Protein AF-A0A925XP08-F1 (afdb_monomer)

Radius of gyration: 31.63 Å; Cα contacts (8 Å, |Δi|>4): 299; chains: 1; bounding box: 86×65×104 Å

Solvent-accessible surface area (backbone atoms only — not comparable to full-atom values): 11399 Å² total; per-residue (Å²): 135,88,80,82,89,84,90,84,89,87,86,87,88,83,89,83,86,82,89,84,83,83,87,77,84,73,78,82,79,67,87,69,75,65,75,70,74,84,51,43,69,44,79,81,38,69,58,48,39,63,50,92,97,52,66,40,50,59,69,57,50,52,53,51,26,66,76,68,56,36,50,32,35,27,27,33,19,25,72,33,81,75,49,31,88,36,73,22,51,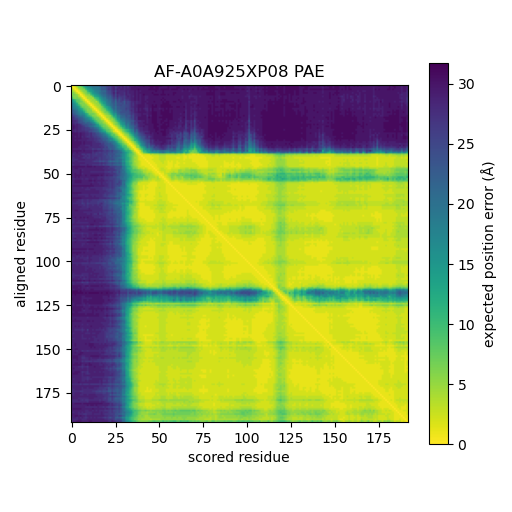42,66,56,27,41,50,38,18,72,75,36,60,89,36,36,42,17,18,28,62,79,58,50,80,63,49,50,84,80,72,86,52,89,94,58,25,58,51,44,64,34,48,33,57,52,52,47,54,38,40,75,67,59,29,69,28,34,12,52,44,34,38,72,47,48,52,62,34,73,47,43,48,40,45,50,52,22,29,59,77,71,69,39,54,75,43,78,45,73,45,96,62,20,26,26,73,54,96,86,50,87,60,115

Structure (mmCIF, N/CA/C/O backbone):
data_AF-A0A925XP08-F1
#
_entry.id   AF-A0A925XP08-F1
#
loop_
_atom_site.group_PDB
_atom_site.id
_atom_site.type_symbol
_atom_site.label_atom_id
_atom_site.label_alt_id
_atom_site.label_comp_id
_atom_site.label_asym_id
_atom_site.label_entity_id
_atom_site.label_seq_id
_atom_site.pdbx_PDB_ins_code
_atom_site.Cartn_x
_atom_site.Cartn_y
_atom_site.Cartn_z
_atom_site.occupancy
_atom_site.B_iso_or_equiv
_atom_site.auth_seq_id
_atom_site.auth_comp_id
_atom_site.auth_asym_id
_atom_site.auth_atom_id
_atom_site.pdbx_PDB_model_num
ATOM 1 N N . MET A 1 1 ? -58.224 -36.830 80.970 1.00 39.28 1 MET A N 1
ATOM 2 C CA . MET A 1 1 ? -57.008 -37.618 81.280 1.00 39.28 1 MET A CA 1
ATOM 3 C C . MET A 1 1 ? -56.138 -37.589 80.022 1.00 39.28 1 MET A C 1
ATOM 5 O O . MET A 1 1 ? -56.607 -38.066 79.006 1.00 39.28 1 MET A O 1
ATOM 9 N N . SER A 1 2 ? -55.127 -36.710 79.922 1.00 36.16 2 SER A N 1
ATOM 10 C CA . SER A 1 2 ? -53.733 -36.881 80.413 1.00 36.16 2 SER A CA 1
ATOM 11 C C . SER A 1 2 ? -53.027 -38.030 79.669 1.00 36.16 2 SER A C 1
ATOM 13 O O . SER A 1 2 ? -53.606 -39.101 79.616 1.00 36.16 2 SER A O 1
ATOM 15 N N . ALA A 1 3 ? -51.833 -37.965 79.074 1.00 37.66 3 ALA A N 1
ATOM 16 C CA . ALA A 1 3 ? -50.731 -37.001 78.967 1.00 37.66 3 ALA A CA 1
ATOM 17 C C . ALA A 1 3 ? -49.849 -37.466 77.772 1.00 37.66 3 ALA A C 1
ATOM 19 O O . ALA A 1 3 ? -49.764 -38.656 77.498 1.00 37.66 3 ALA A O 1
ATOM 20 N N . ARG A 1 4 ? -49.343 -36.571 76.913 1.00 37.50 4 ARG A N 1
ATOM 21 C CA . ARG A 1 4 ? -47.932 -36.117 76.834 1.00 37.50 4 ARG A CA 1
ATOM 22 C C . ARG A 1 4 ? -46.826 -37.193 76.944 1.00 37.50 4 ARG A C 1
ATOM 24 O O . ARG A 1 4 ? -46.524 -37.622 78.047 1.00 37.50 4 ARG A O 1
ATOM 31 N N . SER A 1 5 ? -46.036 -37.284 75.857 1.00 40.50 5 SER A N 1
ATOM 32 C CA . SER A 1 5 ? -44.549 -37.222 75.845 1.00 40.50 5 SER A CA 1
ATOM 33 C C . SER A 1 5 ? -43.783 -38.446 76.414 1.00 40.50 5 SER A C 1
ATOM 35 O O . SER A 1 5 ? -44.334 -39.172 77.216 1.00 40.50 5 SER A O 1
ATOM 37 N N . HIS A 1 6 ? -42.522 -38.795 76.125 1.00 45.41 6 HIS A N 1
ATOM 38 C CA . HIS A 1 6 ? -41.322 -38.092 75.664 1.00 45.41 6 HIS A CA 1
ATOM 39 C C . HIS A 1 6 ? -40.178 -39.143 75.492 1.00 45.41 6 HIS A C 1
ATOM 41 O O . HIS A 1 6 ? -40.082 -40.052 76.305 1.00 45.41 6 HIS A O 1
ATOM 47 N N . ARG A 1 7 ? -39.222 -38.864 74.584 1.00 40.50 7 ARG A N 1
ATOM 48 C CA . ARG A 1 7 ? -37.739 -38.908 74.768 1.00 40.50 7 ARG A CA 1
ATOM 49 C C . ARG A 1 7 ? -36.905 -40.220 74.779 1.00 40.50 7 ARG A C 1
ATOM 51 O O . ARG A 1 7 ? -37.200 -41.165 75.492 1.00 40.50 7 ARG A O 1
ATOM 58 N N . ARG A 1 8 ? -35.699 -40.021 74.191 1.00 44.97 8 ARG A N 1
ATOM 59 C CA . ARG A 1 8 ? -34.336 -40.598 74.406 1.00 44.97 8 ARG A CA 1
ATOM 60 C C . ARG A 1 8 ? -33.929 -41.764 73.486 1.00 44.97 8 ARG A C 1
ATOM 62 O O . ARG A 1 8 ? -34.506 -42.831 73.560 1.00 44.97 8 ARG A O 1
ATOM 69 N N . GLN A 1 9 ? -33.097 -41.518 72.462 1.00 41.97 9 GLN A N 1
ATOM 70 C CA . GLN A 1 9 ? -31.625 -41.291 72.437 1.00 41.97 9 GLN A CA 1
ATOM 71 C C . GLN A 1 9 ? -30.824 -42.599 72.502 1.00 41.97 9 GLN A C 1
ATOM 73 O O . GLN A 1 9 ? -30.869 -43.250 73.532 1.00 41.97 9 GLN A O 1
ATOM 78 N N . PHE A 1 10 ? -30.003 -42.880 71.480 1.00 35.25 10 PHE A N 1
ATOM 79 C CA . PHE A 1 10 ? -28.599 -43.272 71.673 1.00 35.25 10 PHE A CA 1
ATOM 80 C C . PHE A 1 10 ? -27.762 -42.992 70.409 1.00 35.25 10 PHE A C 1
ATOM 82 O O . PHE A 1 10 ? -28.156 -43.315 69.293 1.00 35.25 10 PHE A O 1
ATOM 89 N N . LEU A 1 11 ? -26.636 -42.313 70.631 1.00 37.53 11 LEU A N 1
ATOM 90 C CA . LEU A 1 11 ? -25.590 -41.910 69.688 1.00 37.53 11 LEU A CA 1
ATOM 91 C C . LEU A 1 11 ? -24.587 -43.053 69.485 1.00 37.53 11 LEU A C 1
ATOM 93 O O . LEU A 1 11 ? -24.302 -43.744 70.455 1.00 37.53 11 LEU A O 1
ATOM 97 N N . PHE A 1 12 ? -23.935 -43.124 68.320 1.00 38.31 12 PHE A N 1
ATOM 98 C CA . PHE A 1 12 ? -22.484 -43.349 68.260 1.00 38.31 12 PHE A CA 1
ATOM 99 C C . PHE A 1 12 ? -21.875 -42.636 67.050 1.00 38.31 12 PHE A C 1
ATOM 101 O O . PHE A 1 12 ? -22.329 -42.775 65.917 1.00 38.31 12 PHE A O 1
ATOM 108 N N . ALA A 1 13 ? -20.855 -41.835 67.342 1.00 37.81 13 ALA A N 1
ATOM 109 C CA . ALA A 1 13 ? -20.015 -41.121 66.400 1.00 37.81 13 ALA A CA 1
ATOM 110 C C . ALA A 1 13 ? -18.759 -41.945 66.083 1.00 37.81 13 ALA A C 1
ATOM 112 O O . ALA A 1 13 ? -18.194 -42.589 66.966 1.00 37.81 13 ALA A O 1
ATOM 113 N N . SER A 1 14 ? -18.257 -41.843 64.855 1.00 38.97 14 SER A N 1
ATOM 114 C CA . SER A 1 14 ? -16.827 -41.991 64.563 1.00 38.97 14 SER A CA 1
ATOM 115 C C . SER A 1 14 ? -16.483 -41.073 63.397 1.00 38.97 14 SER A C 1
ATOM 117 O O . SER A 1 14 ? -16.879 -41.313 62.260 1.00 38.97 14 SER A O 1
ATOM 119 N N . ALA A 1 15 ? -15.792 -39.982 63.711 1.00 37.97 15 ALA A N 1
ATOM 120 C CA . ALA A 1 15 ? -15.162 -39.108 62.741 1.00 37.97 15 ALA A CA 1
ATOM 121 C C . ALA A 1 15 ? -13.842 -39.738 62.273 1.00 37.97 15 ALA A C 1
ATOM 123 O O . ALA A 1 15 ? -13.051 -40.189 63.099 1.00 37.97 15 ALA A O 1
ATOM 124 N N . ALA A 1 16 ? -13.584 -39.700 60.967 1.00 43.41 16 ALA A N 1
ATOM 125 C CA . ALA A 1 16 ? -12.234 -39.715 60.423 1.00 43.41 16 ALA A CA 1
ATOM 126 C C . ALA A 1 16 ? -12.095 -38.504 59.495 1.00 43.41 16 ALA A C 1
ATOM 128 O O . ALA A 1 16 ? -12.759 -38.384 58.467 1.00 43.41 16 ALA A O 1
ATOM 129 N N . SER A 1 17 ? -11.276 -37.570 59.955 1.00 39.03 17 SER A N 1
ATOM 130 C CA . SER A 1 17 ? -10.894 -36.307 59.338 1.00 39.03 17 SER A CA 1
ATOM 131 C C . SER A 1 17 ? -9.856 -36.546 58.235 1.00 39.03 17 SER A C 1
ATOM 133 O O . SER A 1 17 ? -8.944 -37.344 58.437 1.00 39.03 17 SER A O 1
ATOM 135 N N . GLY A 1 18 ? -9.933 -35.823 57.110 1.00 38.84 18 GLY A N 1
ATOM 136 C CA . GLY A 1 18 ? -8.908 -35.911 56.057 1.00 38.84 18 GLY A CA 1
ATOM 137 C C . GLY A 1 18 ? -9.172 -35.092 54.787 1.00 38.84 18 GLY A C 1
ATOM 138 O O . GLY A 1 18 ? -9.379 -35.660 53.728 1.00 38.84 18 GLY A O 1
ATOM 139 N N . VAL A 1 19 ? -9.221 -33.765 54.944 1.00 41.72 19 VAL A N 1
ATOM 140 C CA . VAL A 1 19 ? -8.939 -32.645 54.009 1.00 41.72 19 VAL A CA 1
ATOM 141 C C . VAL A 1 19 ? -8.627 -32.949 52.524 1.00 41.72 19 VAL A C 1
ATOM 143 O O . VAL A 1 19 ? -7.627 -33.592 52.232 1.00 41.72 19 VAL A O 1
ATOM 146 N N . ALA A 1 20 ? -9.378 -32.321 51.601 1.00 40.88 20 ALA A N 1
ATOM 147 C CA . ALA A 1 20 ? -8.902 -31.303 50.627 1.00 40.88 20 ALA A CA 1
ATOM 148 C C . ALA A 1 20 ? -9.950 -31.119 49.501 1.00 40.88 20 ALA A C 1
ATOM 150 O O . ALA A 1 20 ? -10.189 -32.019 48.709 1.00 40.88 20 ALA A O 1
ATOM 151 N N . TRP A 1 21 ? -10.785 -30.082 49.551 1.00 39.81 21 TRP A N 1
ATOM 152 C CA . TRP A 1 21 ? -10.577 -28.742 48.973 1.00 39.81 21 TRP A CA 1
ATOM 153 C C . TRP A 1 21 ? -11.146 -28.606 47.545 1.00 39.81 21 TRP A C 1
ATOM 155 O O . TRP A 1 21 ? -10.644 -29.178 46.589 1.00 39.81 21 TRP A O 1
ATOM 165 N N . ALA A 1 22 ? -12.238 -27.839 47.476 1.00 46.84 22 ALA A N 1
ATOM 166 C CA . ALA A 1 22 ? -12.745 -27.039 46.361 1.00 46.84 22 ALA A CA 1
ATOM 167 C C . ALA A 1 22 ? -12.611 -27.573 44.918 1.00 46.84 22 ALA A C 1
ATOM 169 O O . ALA A 1 22 ? -11.623 -27.344 44.235 1.00 46.84 22 ALA A O 1
ATOM 170 N N . MET A 1 23 ? -13.723 -28.101 44.403 1.00 45.94 23 MET A N 1
ATOM 171 C CA . MET A 1 23 ? -14.136 -27.921 43.003 1.00 45.94 23 MET A CA 1
ATOM 172 C C . MET A 1 23 ? -15.603 -27.451 43.001 1.00 45.94 23 MET A C 1
ATOM 174 O O . MET A 1 23 ? -16.497 -28.088 42.452 1.00 45.94 23 MET A O 1
ATOM 178 N N . ARG A 1 24 ? -15.879 -26.363 43.728 1.00 51.81 24 ARG A N 1
ATOM 179 C CA . ARG A 1 24 ? -17.007 -25.469 43.437 1.00 51.81 24 ARG A CA 1
ATOM 180 C C . ARG A 1 24 ? -16.375 -24.266 42.746 1.00 51.81 24 ARG A C 1
ATOM 182 O O . ARG A 1 24 ? -15.358 -23.790 43.235 1.00 51.81 24 ARG A O 1
ATOM 189 N N . ASP A 1 25 ? -16.951 -23.866 41.620 1.00 49.94 25 ASP A N 1
ATOM 190 C CA . ASP A 1 25 ? -16.469 -22.841 40.679 1.00 49.94 25 ASP A CA 1
ATOM 191 C C . ASP A 1 25 ? -15.517 -23.339 39.582 1.00 49.94 25 ASP A C 1
ATOM 193 O O . ASP A 1 25 ? -14.469 -22.760 39.314 1.00 49.94 25 ASP A O 1
ATOM 197 N N . ALA A 1 26 ? -15.933 -24.376 38.853 1.00 42.25 26 ALA A N 1
ATOM 198 C CA . ALA A 1 26 ? -15.625 -24.403 37.427 1.00 42.25 26 ALA A CA 1
ATOM 199 C C . ALA A 1 26 ? -16.744 -23.625 36.719 1.00 42.25 26 ALA A C 1
ATOM 201 O O . ALA A 1 26 ? -17.890 -24.088 36.737 1.00 42.25 26 ALA A O 1
ATOM 202 N N . PRO A 1 27 ? -16.480 -22.453 36.112 1.00 42.00 27 PRO A N 1
ATOM 203 C CA . PRO A 1 27 ? -17.463 -21.855 35.236 1.00 42.00 27 PRO A CA 1
ATOM 204 C C . PRO A 1 27 ? -17.684 -22.848 34.101 1.00 42.00 27 PRO A C 1
ATOM 206 O O . PRO A 1 27 ? -16.741 -23.258 33.418 1.00 42.00 27 PRO A O 1
ATOM 209 N N . LEU A 1 28 ? -18.942 -23.230 33.910 1.00 43.94 28 LEU A N 1
ATOM 210 C CA . LEU A 1 28 ? -19.446 -23.725 32.642 1.00 43.94 28 LEU A CA 1
ATOM 211 C C . LEU A 1 28 ? -19.179 -22.631 31.598 1.00 43.94 28 LEU A C 1
ATOM 213 O O . LEU A 1 28 ? -20.068 -21.861 31.253 1.00 43.94 28 LEU A O 1
ATOM 217 N N . PHE A 1 29 ? -17.954 -22.546 31.076 1.00 44.03 29 PHE A N 1
ATOM 218 C CA . PHE A 1 29 ? -17.684 -21.880 29.807 1.00 44.03 29 PHE A CA 1
ATOM 219 C C . PHE A 1 29 ? -18.218 -22.790 28.699 1.00 44.03 29 PHE A C 1
ATOM 221 O O . PHE A 1 29 ? -17.485 -23.335 27.873 1.00 44.03 29 PHE A O 1
ATOM 228 N N . SER A 1 30 ? -19.537 -23.005 28.723 1.00 45.41 30 SER A N 1
ATOM 229 C CA . SER A 1 30 ? -20.259 -23.521 27.583 1.00 45.41 30 SER A CA 1
ATOM 230 C C . SER A 1 30 ? -20.066 -22.514 26.465 1.00 45.41 30 SER A C 1
ATOM 232 O O . SER A 1 30 ? -20.337 -21.323 26.613 1.00 45.41 30 SER A O 1
ATOM 234 N N . ARG A 1 31 ? -19.544 -23.028 25.358 1.00 51.44 31 ARG A N 1
ATOM 235 C CA . ARG A 1 31 ? -19.413 -22.374 24.067 1.00 51.44 31 ARG A CA 1
ATOM 236 C C . ARG A 1 31 ? -20.711 -21.674 23.661 1.00 51.44 31 ARG A C 1
ATOM 238 O O . ARG A 1 31 ? -21.508 -22.228 22.921 1.00 51.44 31 ARG A O 1
ATOM 245 N N . GLU A 1 32 ? -20.835 -20.413 24.021 1.00 46.06 32 GLU A N 1
ATOM 246 C CA . GLU A 1 32 ? -21.490 -19.435 23.172 1.00 46.06 32 GLU A CA 1
ATOM 247 C C . GLU A 1 32 ? -20.428 -18.417 22.794 1.00 46.06 32 GLU A C 1
ATOM 249 O O . GLU A 1 32 ? -20.350 -17.298 23.293 1.00 46.06 32 GLU A O 1
ATOM 254 N N . ARG A 1 33 ? -19.586 -18.815 21.834 1.00 49.84 33 ARG A N 1
ATOM 255 C CA . ARG A 1 33 ? -19.092 -17.838 20.872 1.00 49.84 33 ARG A CA 1
ATOM 256 C C . ARG A 1 33 ? -20.352 -17.378 20.150 1.00 49.84 33 ARG A C 1
ATOM 258 O O . ARG A 1 33 ? -20.691 -17.953 19.120 1.00 49.84 33 ARG A O 1
ATOM 265 N N . ILE A 1 34 ? -21.076 -16.418 20.744 1.00 52.28 34 ILE A N 1
ATOM 266 C CA . ILE A 1 34 ? -22.057 -15.597 20.038 1.00 52.28 34 ILE A CA 1
ATOM 267 C C . ILE A 1 34 ? -21.343 -15.284 18.739 1.00 52.28 34 ILE A C 1
ATOM 269 O O . ILE A 1 34 ? -20.257 -14.697 18.781 1.00 52.28 34 ILE A O 1
ATOM 273 N N . ALA A 1 35 ? -21.833 -15.831 17.626 1.00 53.81 35 ALA A N 1
ATOM 274 C CA . ALA A 1 35 ? -21.227 -15.603 16.332 1.00 53.81 35 ALA A CA 1
ATOM 275 C C . ALA A 1 35 ? -21.168 -14.086 16.201 1.00 53.81 35 ALA A C 1
ATOM 277 O O . ALA A 1 35 ? -22.210 -13.439 16.104 1.00 53.81 35 ALA A O 1
ATOM 278 N N . ARG A 1 36 ? -19.971 -13.511 16.384 1.00 61.03 36 ARG A N 1
ATOM 279 C CA . ARG A 1 36 ? -19.780 -12.065 16.407 1.00 61.03 36 ARG A CA 1
ATOM 280 C C . ARG A 1 36 ? -20.371 -11.613 15.085 1.00 61.03 36 ARG A C 1
ATOM 282 O O . ARG A 1 36 ? -19.875 -12.057 14.051 1.00 61.03 36 ARG A O 1
ATOM 289 N N . LYS A 1 37 ? -21.486 -10.868 15.140 1.00 62.91 37 LYS A N 1
ATOM 290 C CA . LYS A 1 37 ? -22.169 -10.314 13.965 1.00 62.91 37 LYS A CA 1
ATOM 291 C C . LYS A 1 37 ? -21.051 -9.787 13.080 1.00 62.91 37 LYS A C 1
ATOM 293 O O . LYS A 1 37 ? -20.273 -8.974 13.577 1.00 62.91 37 LYS A O 1
ATOM 298 N N . ILE A 1 38 ? -20.855 -10.375 11.897 1.00 61.25 38 ILE A N 1
ATOM 299 C CA . ILE A 1 38 ? -19.677 -10.058 11.087 1.00 61.25 38 ILE A CA 1
ATOM 300 C C . ILE A 1 38 ? -19.777 -8.568 10.793 1.00 61.25 38 ILE A C 1
ATOM 302 O O . ILE A 1 38 ? -20.684 -8.126 10.094 1.00 61.25 38 ILE A O 1
ATOM 306 N N . ARG A 1 39 ? -18.905 -7.803 11.441 1.00 78.56 39 ARG A N 1
ATOM 307 C CA . ARG A 1 39 ? -18.762 -6.374 11.227 1.00 78.56 39 ARG A CA 1
ATOM 308 C C . ARG A 1 39 ? -17.848 -6.200 10.020 1.00 78.56 39 ARG A C 1
ATOM 310 O O . ARG A 1 39 ? -16.957 -7.024 9.797 1.00 78.56 39 ARG A O 1
ATOM 317 N N . TYR A 1 40 ? -18.113 -5.184 9.213 1.00 93.56 40 TYR A N 1
ATOM 318 C CA . TYR A 1 40 ? -17.441 -5.019 7.928 1.00 93.56 40 TYR A CA 1
ATOM 319 C C . TYR A 1 40 ? -15.944 -4.762 8.124 1.00 93.56 40 TYR A C 1
ATOM 321 O O . TYR A 1 40 ? -15.541 -4.131 9.100 1.00 93.56 40 TYR A O 1
ATOM 329 N N . ILE A 1 41 ? -15.119 -5.257 7.206 1.00 95.94 41 ILE A N 1
ATOM 330 C CA . ILE A 1 41 ? -13.735 -4.803 7.074 1.00 95.94 41 ILE A CA 1
ATOM 331 C C . ILE A 1 41 ? -13.701 -3.935 5.828 1.00 95.94 41 ILE A C 1
ATOM 333 O O . ILE A 1 41 ? -14.019 -4.417 4.742 1.00 95.94 41 ILE A O 1
ATOM 337 N N . ASP A 1 42 ? -13.344 -2.670 6.000 1.00 97.62 42 ASP A N 1
ATOM 338 C CA . ASP A 1 42 ? -13.082 -1.785 4.876 1.00 97.62 42 ASP A CA 1
ATOM 339 C C . ASP A 1 42 ? -11.660 -2.049 4.373 1.00 97.62 42 ASP A C 1
ATOM 341 O O . ASP A 1 42 ? -10.685 -1.848 5.094 1.00 97.62 42 ASP A O 1
ATOM 345 N N . ILE A 1 43 ? -11.539 -2.572 3.156 1.00 97.81 43 ILE A N 1
ATOM 346 C CA . ILE A 1 43 ? -10.252 -2.955 2.568 1.00 97.81 43 ILE A CA 1
ATOM 347 C C . ILE A 1 43 ? -9.517 -1.761 1.940 1.00 97.81 43 ILE A C 1
ATOM 349 O O . ILE A 1 43 ? -8.352 -1.897 1.571 1.00 97.81 43 ILE A O 1
ATOM 353 N N . HIS A 1 44 ? -10.168 -0.598 1.822 1.00 97.69 44 HIS A N 1
ATOM 354 C CA . HIS A 1 44 ? -9.655 0.521 1.037 1.00 97.69 44 HIS A CA 1
ATOM 355 C C . HIS A 1 44 ? -9.895 1.859 1.726 1.00 97.69 44 HIS A C 1
ATOM 357 O O . HIS A 1 44 ? -10.822 2.601 1.410 1.00 97.69 44 HIS A O 1
ATOM 363 N N . THR A 1 45 ? -8.979 2.221 2.622 1.00 97.62 45 THR A N 1
ATOM 364 C CA . THR A 1 45 ? -8.970 3.548 3.248 1.00 97.62 45 THR A CA 1
ATOM 365 C C . THR A 1 45 ? -7.608 4.212 3.127 1.00 97.62 45 THR A C 1
ATOM 367 O O . THR A 1 45 ? -6.580 3.550 3.007 1.00 97.62 45 THR A O 1
ATOM 370 N N . HIS A 1 46 ? -7.595 5.537 3.190 1.00 97.06 46 HIS A N 1
ATOM 371 C CA . HIS A 1 46 ? -6.384 6.352 3.171 1.00 97.06 46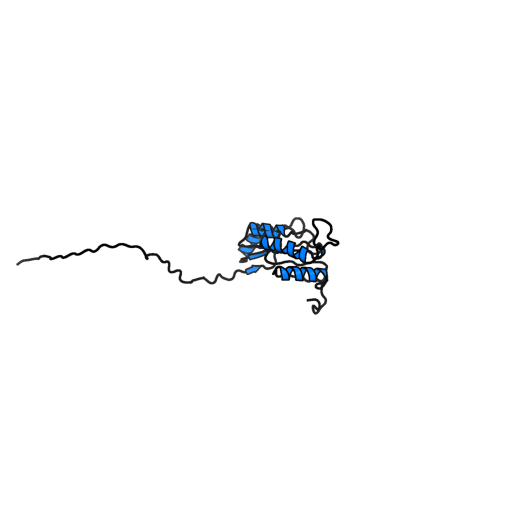 HIS A CA 1
ATOM 372 C C . HIS A 1 46 ? -6.375 7.275 4.388 1.00 97.06 46 HIS A C 1
ATOM 374 O O . HIS A 1 46 ? -7.433 7.627 4.905 1.00 97.06 46 HIS A O 1
ATOM 380 N N . LEU A 1 47 ? -5.189 7.695 4.827 1.00 96.88 47 LEU A N 1
ATOM 381 C CA . LEU A 1 47 ? -5.018 8.679 5.897 1.00 96.88 47 LEU A CA 1
ATOM 382 C C . LEU A 1 47 ? -4.112 9.818 5.440 1.00 96.88 47 LEU A C 1
ATOM 384 O O . LEU A 1 47 ? -3.260 9.649 4.568 1.00 96.88 47 LEU A O 1
ATOM 388 N N . GLY A 1 48 ? -4.279 10.974 6.074 1.00 94.25 48 GLY A N 1
ATOM 389 C CA . GLY A 1 48 ? -3.635 12.213 5.664 1.00 94.25 48 GLY A CA 1
ATOM 390 C C . GLY A 1 48 ? -4.498 12.994 4.676 1.00 94.25 48 GLY A C 1
ATOM 391 O O . GLY A 1 48 ? -5.718 12.827 4.597 1.00 94.25 48 GLY A O 1
ATOM 392 N N . ALA A 1 49 ? -3.862 13.885 3.925 1.00 91.69 49 ALA A N 1
ATOM 393 C CA . ALA A 1 49 ? -4.520 14.711 2.926 1.00 91.69 49 ALA A CA 1
ATOM 394 C C . ALA A 1 49 ? -4.330 14.119 1.525 1.00 91.69 49 ALA A C 1
ATOM 396 O O . ALA A 1 49 ? -3.216 13.765 1.149 1.00 91.69 49 ALA A O 1
ATOM 397 N N . PHE A 1 50 ? -5.402 14.040 0.730 1.00 88.81 50 PHE A N 1
ATOM 398 C CA . PHE A 1 50 ? -5.266 13.857 -0.723 1.00 88.81 50 PHE A CA 1
ATOM 399 C C . PHE A 1 50 ? -5.099 15.210 -1.422 1.00 88.81 50 PHE 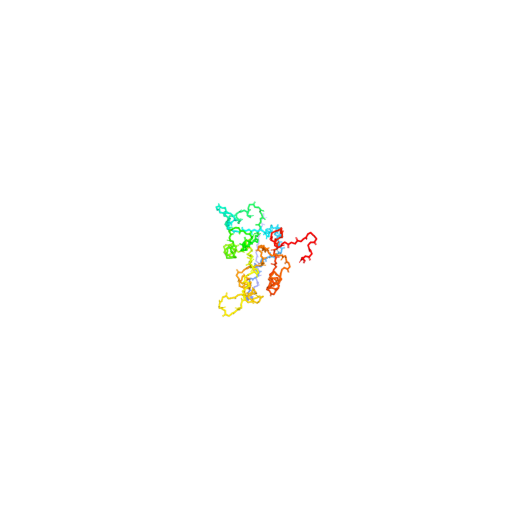A C 1
ATOM 401 O O . PHE A 1 50 ? -4.312 15.340 -2.347 1.00 88.81 50 PHE A O 1
ATOM 408 N N . TYR A 1 51 ? -5.793 16.242 -0.934 1.00 86.06 51 TYR A N 1
ATOM 409 C CA . TYR A 1 51 ? -5.613 17.639 -1.328 1.00 86.06 51 TYR A CA 1
ATOM 410 C C . TYR A 1 51 ? -5.370 18.490 -0.083 1.00 86.06 51 TYR A C 1
ATOM 412 O O . TYR A 1 51 ? -5.900 18.190 0.989 1.00 86.06 51 TYR A O 1
ATOM 420 N N . PHE A 1 52 ? -4.606 19.573 -0.226 1.00 85.25 52 PHE A N 1
ATOM 421 C CA . PHE A 1 52 ? -4.288 20.468 0.886 1.00 85.25 52 PHE A CA 1
ATOM 422 C C . PHE A 1 52 ? -5.557 20.955 1.606 1.00 85.25 52 PHE A C 1
ATOM 424 O O . PHE A 1 52 ? -6.542 21.333 0.973 1.00 85.25 52 PHE A O 1
ATOM 431 N N . GLY A 1 53 ? -5.525 20.942 2.942 1.00 86.81 53 GLY A N 1
ATOM 432 C CA . GLY A 1 53 ? -6.622 21.421 3.791 1.00 86.81 53 GLY A CA 1
ATOM 433 C C . GLY A 1 53 ? -7.778 20.436 4.009 1.00 86.81 53 GLY A C 1
ATOM 434 O O . GLY A 1 53 ? -8.750 20.799 4.666 1.00 86.81 53 GLY A O 1
ATOM 435 N N . ARG A 1 54 ? -7.700 19.204 3.487 1.00 85.88 54 ARG A N 1
ATOM 436 C CA . ARG A 1 54 ? -8.686 18.136 3.734 1.00 85.88 54 ARG A CA 1
ATOM 437 C C . ARG A 1 54 ? -7.993 16.864 4.212 1.00 85.88 54 ARG A C 1
ATOM 439 O O . ARG A 1 54 ? -7.770 15.944 3.429 1.00 85.88 54 ARG A O 1
ATOM 446 N N . GLU A 1 55 ? -7.625 16.847 5.485 1.00 91.69 55 GLU A N 1
ATOM 447 C CA . GLU A 1 55 ? -6.934 15.723 6.115 1.00 91.69 55 GLU A CA 1
ATOM 448 C C . GLU A 1 55 ? -7.907 14.807 6.864 1.00 91.69 55 GLU A C 1
ATOM 450 O O . GLU A 1 55 ? -8.747 15.276 7.634 1.00 91.69 55 GLU A O 1
ATOM 455 N N . LEU A 1 56 ? -7.774 13.497 6.646 1.00 95.81 56 LEU A N 1
ATOM 456 C CA . LEU A 1 56 ? -8.424 12.474 7.456 1.00 95.81 56 LEU A CA 1
ATOM 457 C C . LEU A 1 56 ? -7.413 11.912 8.460 1.00 95.81 56 LEU A C 1
ATOM 459 O O . LEU A 1 56 ? -6.420 11.297 8.067 1.00 95.81 56 LEU A O 1
ATOM 463 N N . THR A 1 57 ? -7.677 12.112 9.751 1.00 97.38 57 THR A N 1
ATOM 464 C CA . THR A 1 57 ? -6.874 11.530 10.836 1.00 97.38 57 THR A CA 1
ATOM 465 C C . THR A 1 57 ? -7.371 10.132 11.204 1.00 97.38 57 THR A C 1
ATOM 467 O O . THR A 1 57 ? -8.498 9.752 10.869 1.00 97.38 57 THR A O 1
ATOM 470 N N . ALA A 1 58 ? -6.552 9.366 11.927 1.00 98.12 58 ALA A N 1
ATOM 471 C CA . ALA A 1 58 ? -6.924 8.029 12.384 1.00 98.12 58 ALA A CA 1
ATOM 472 C C . ALA A 1 58 ? -8.159 8.059 13.305 1.00 98.12 58 ALA A C 1
ATOM 474 O O . ALA A 1 58 ? -9.067 7.246 13.152 1.00 98.12 58 ALA A O 1
ATOM 475 N N . GLU A 1 59 ? -8.260 9.044 14.199 1.00 98.44 59 GLU A N 1
ATOM 476 C CA . GLU A 1 59 ? -9.397 9.207 15.111 1.00 98.44 59 GLU A CA 1
ATOM 477 C C . GLU A 1 59 ? -10.683 9.583 14.367 1.00 98.44 59 GLU A C 1
ATOM 479 O O . GLU A 1 59 ? -11.784 9.205 14.772 1.00 98.44 59 GLU A O 1
ATOM 484 N N . LEU A 1 60 ? -10.580 10.372 13.292 1.00 97.94 60 LEU A N 1
ATOM 485 C CA . LEU A 1 60 ? -11.726 10.673 12.432 1.00 97.94 60 LEU A CA 1
ATOM 486 C C . LEU A 1 60 ? -12.174 9.434 11.653 1.00 97.94 60 LEU A C 1
ATOM 488 O O . LEU A 1 60 ? -13.375 9.167 11.610 1.00 97.94 60 LEU A O 1
ATOM 492 N N . LEU A 1 61 ? -11.232 8.652 11.116 1.00 98.25 61 LEU A N 1
ATOM 493 C CA . LEU A 1 61 ? -11.536 7.385 10.452 1.00 98.25 61 LEU A CA 1
ATOM 494 C C . LEU A 1 61 ? -12.229 6.408 11.412 1.00 98.25 61 LEU A C 1
ATOM 496 O O . LEU A 1 61 ? -13.294 5.894 11.089 1.00 98.25 61 LEU A O 1
ATOM 500 N N . VAL A 1 62 ? -11.695 6.201 12.618 1.00 98.38 62 VAL A N 1
ATOM 501 C CA . VAL A 1 62 ? -12.294 5.287 13.607 1.00 98.38 62 VAL A CA 1
ATOM 502 C C . VAL A 1 62 ? -13.688 5.750 14.042 1.00 98.38 62 VAL A C 1
ATOM 504 O O . VAL A 1 62 ? -14.598 4.929 14.137 1.00 98.38 62 VAL A O 1
ATOM 507 N N . ARG A 1 63 ? -13.903 7.060 14.231 1.00 98.19 63 ARG A N 1
ATOM 508 C CA . ARG A 1 63 ? -15.246 7.599 14.513 1.00 98.19 63 ARG A CA 1
ATOM 509 C C . ARG A 1 63 ? -16.230 7.331 13.379 1.00 98.19 63 ARG A C 1
ATOM 511 O O . ARG A 1 63 ? -17.366 6.955 13.650 1.00 98.19 63 ARG A O 1
ATOM 518 N N . PHE A 1 64 ? -15.802 7.499 12.129 1.00 97.06 64 PHE A N 1
ATOM 519 C CA . PHE A 1 64 ? -16.615 7.146 10.966 1.00 97.06 64 PHE A CA 1
ATOM 520 C C . PHE A 1 64 ? -16.922 5.641 10.951 1.00 97.06 64 PHE A C 1
ATOM 522 O O . PHE A 1 64 ? -18.074 5.243 10.813 1.00 97.06 64 PHE A O 1
ATOM 529 N N . MET A 1 65 ? -15.917 4.796 11.187 1.00 97.38 65 MET A N 1
ATOM 530 C CA . MET A 1 65 ? -16.092 3.345 11.263 1.00 97.38 65 MET A CA 1
ATOM 531 C C . MET A 1 65 ? -17.134 2.936 12.316 1.00 97.38 65 MET A C 1
ATOM 533 O O . MET A 1 65 ? -17.976 2.083 12.039 1.00 97.38 65 MET A O 1
ATOM 537 N N . ASP A 1 66 ? -17.118 3.563 13.497 1.00 96.31 66 ASP A N 1
ATOM 538 C CA . ASP A 1 66 ? -18.088 3.310 14.572 1.00 96.31 66 ASP A CA 1
ATOM 539 C C . ASP A 1 66 ? -19.521 3.697 14.182 1.00 96.31 66 ASP A C 1
ATOM 541 O O . ASP A 1 66 ? -20.469 3.004 14.546 1.00 96.31 66 ASP A O 1
ATOM 545 N N . GLN A 1 67 ? -19.686 4.775 13.413 1.00 96.38 67 GLN A N 1
ATOM 546 C CA . GLN A 1 67 ? -20.991 5.226 12.915 1.00 96.38 67 GLN A CA 1
ATOM 547 C C . GLN A 1 67 ? -21.563 4.320 11.814 1.00 96.38 67 GLN A C 1
ATOM 549 O O . GLN A 1 67 ? -22.766 4.363 11.555 1.00 96.38 67 GLN A O 1
ATOM 554 N N . HIS A 1 68 ? -20.717 3.506 11.178 1.00 94.44 68 HIS A N 1
ATOM 555 C CA . HIS A 1 68 ? -21.055 2.710 9.997 1.00 94.44 68 HIS A CA 1
ATOM 556 C C . HIS A 1 68 ? -20.837 1.196 10.179 1.00 94.44 68 HIS A C 1
ATOM 558 O O . HIS A 1 68 ? -20.806 0.458 9.196 1.00 94.44 68 HIS A O 1
ATOM 564 N N . ASP A 1 69 ? -20.702 0.714 11.420 1.00 93.75 69 ASP A N 1
ATOM 565 C CA . ASP A 1 69 ? -20.503 -0.708 11.747 1.00 93.75 69 ASP A CA 1
ATOM 566 C C . ASP A 1 69 ? -19.271 -1.358 11.061 1.00 93.75 69 ASP A C 1
ATOM 568 O O . ASP A 1 69 ? -19.237 -2.571 10.810 1.00 93.75 69 ASP A O 1
ATOM 572 N N . VAL A 1 70 ? -18.225 -0.567 10.790 1.00 96.88 70 VAL A N 1
ATOM 573 C CA . VAL A 1 70 ? -16.944 -1.050 10.248 1.00 96.88 70 VAL A CA 1
ATOM 574 C C . VAL A 1 70 ? -16.024 -1.463 11.401 1.00 96.88 70 VAL A C 1
ATOM 576 O O . VAL A 1 70 ? -15.626 -0.669 12.257 1.00 96.88 70 VAL A O 1
ATOM 579 N N . GLU A 1 71 ? -15.666 -2.744 11.450 1.00 97.06 71 GLU A N 1
ATOM 580 C CA . GLU A 1 71 ? -14.811 -3.289 12.502 1.00 97.06 71 GLU A CA 1
ATOM 581 C C . GLU A 1 71 ? -13.364 -2.862 12.350 1.00 97.06 71 GLU A C 1
ATOM 583 O O . GLU A 1 71 ? -12.745 -2.431 13.322 1.00 97.06 71 GLU A O 1
ATOM 588 N N . LYS A 1 72 ? -12.825 -3.040 11.143 1.00 97.62 72 LYS A N 1
ATOM 589 C CA . LYS A 1 72 ? -11.429 -2.770 10.828 1.00 97.62 72 LYS A CA 1
ATOM 590 C C . LYS A 1 72 ? -11.309 -2.090 9.479 1.00 97.62 72 LYS A C 1
ATOM 592 O O . LYS A 1 72 ? -12.129 -2.342 8.602 1.00 97.62 72 LYS A O 1
ATOM 597 N N . ALA A 1 73 ? -10.278 -1.277 9.324 1.00 98.38 73 ALA A N 1
ATOM 598 C CA . ALA A 1 73 ? -9.951 -0.633 8.065 1.00 98.38 73 ALA A CA 1
ATOM 599 C C . ALA A 1 73 ? -8.503 -0.934 7.676 1.00 98.38 73 ALA A C 1
ATOM 601 O O . ALA A 1 73 ? -7.588 -0.803 8.495 1.00 98.38 73 ALA A O 1
ATOM 602 N N . CYS A 1 74 ? -8.294 -1.331 6.426 1.00 98.69 74 CYS A N 1
ATOM 603 C CA . CYS A 1 74 ? -6.978 -1.384 5.816 1.00 98.69 74 CYS A CA 1
ATOM 604 C C . CYS A 1 74 ? -6.583 0.026 5.385 1.00 98.69 74 CYS A C 1
ATOM 606 O O . CYS A 1 74 ? -7.276 0.647 4.579 1.00 98.69 74 CYS A O 1
ATOM 608 N N . VAL A 1 75 ? -5.487 0.538 5.948 1.00 98.75 75 VAL A N 1
ATOM 609 C CA . VAL A 1 75 ? -4.968 1.871 5.621 1.00 98.75 75 VAL A CA 1
ATOM 610 C C . VAL A 1 75 ? -3.852 1.726 4.604 1.00 98.75 75 VAL A C 1
ATOM 612 O O . VAL A 1 75 ? -2.806 1.146 4.902 1.00 98.75 75 VAL A O 1
ATOM 615 N N . LEU A 1 76 ? -4.105 2.278 3.423 1.00 98.56 76 LEU A N 1
ATOM 616 C CA . LEU A 1 76 ? -3.329 2.149 2.202 1.00 98.56 76 LEU A CA 1
ATOM 617 C C . LEU A 1 76 ? -2.482 3.416 1.964 1.00 98.56 76 LEU A C 1
ATOM 619 O O . LEU A 1 76 ? -3.045 4.467 1.641 1.00 98.56 76 LEU A O 1
ATOM 623 N N . PRO A 1 77 ? -1.147 3.373 2.122 1.00 98.00 77 PRO A N 1
ATOM 624 C CA . PRO A 1 77 ? -0.284 4.513 1.815 1.00 98.00 77 PRO A CA 1
ATOM 625 C C . PRO A 1 77 ? -0.223 4.822 0.308 1.00 98.00 77 PRO A C 1
ATOM 627 O O . PRO A 1 77 ? -0.320 3.922 -0.525 1.00 98.00 77 PRO A O 1
ATOM 630 N N . LEU A 1 78 ? 0.021 6.090 -0.032 1.00 96.94 78 LEU A N 1
ATOM 631 C CA . LEU A 1 78 ? 0.131 6.615 -1.400 1.00 96.94 78 LEU A CA 1
ATOM 632 C C . LEU A 1 78 ? 1.469 7.347 -1.554 1.00 96.94 78 LEU A C 1
ATOM 634 O O . LEU A 1 78 ? 1.607 8.501 -1.143 1.00 96.94 78 LEU A O 1
ATOM 638 N N . ILE A 1 79 ? 2.483 6.664 -2.094 1.00 95.81 79 ILE A N 1
ATOM 639 C CA . ILE A 1 79 ? 3.857 7.198 -2.144 1.00 95.81 79 ILE A CA 1
ATOM 640 C C . ILE A 1 79 ? 4.351 7.557 -3.544 1.00 95.81 79 ILE A C 1
ATOM 642 O O . ILE A 1 79 ? 5.255 8.380 -3.677 1.00 95.81 79 ILE A O 1
ATOM 646 N N . SER A 1 80 ? 3.784 6.948 -4.584 1.00 95.38 80 SER A N 1
ATOM 647 C CA . SER A 1 80 ? 4.198 7.198 -5.962 1.00 95.38 80 SER A CA 1
ATOM 648 C C . SER A 1 80 ? 3.695 8.568 -6.426 1.00 95.38 80 SER A C 1
ATOM 650 O O . SER A 1 80 ? 2.572 8.937 -6.071 1.00 95.38 80 SER A O 1
ATOM 652 N N . PRO A 1 81 ? 4.446 9.318 -7.250 1.00 92.88 81 PRO A N 1
ATOM 653 C CA . PRO A 1 81 ? 4.011 10.624 -7.757 1.00 92.88 81 PRO A CA 1
ATOM 654 C C . PRO A 1 81 ? 2.639 10.607 -8.443 1.00 92.88 81 PRO A C 1
ATOM 656 O O . PRO A 1 81 ? 1.875 11.562 -8.344 1.00 92.88 81 PRO A O 1
ATOM 659 N N . GLU A 1 82 ? 2.300 9.511 -9.121 1.00 94.44 82 GLU A N 1
ATOM 660 C CA . GLU A 1 82 ? 1.020 9.355 -9.810 1.00 94.44 82 GLU A CA 1
ATOM 661 C C . GLU A 1 82 ? -0.129 9.005 -8.846 1.00 94.44 82 GLU A C 1
ATOM 663 O O . GLU A 1 82 ? -1.301 9.138 -9.209 1.00 94.44 82 GLU A O 1
ATOM 668 N N . SER A 1 83 ? 0.178 8.551 -7.625 1.00 93.69 83 SER A N 1
ATOM 669 C CA . SER A 1 83 ? -0.800 8.006 -6.676 1.00 93.69 83 SER A CA 1
ATOM 670 C C . SER A 1 83 ? -1.651 9.087 -6.001 1.00 93.69 83 SER A C 1
ATOM 672 O O . SER A 1 83 ? -2.882 8.966 -5.977 1.00 93.69 83 SER A O 1
ATOM 674 N N . ALA A 1 84 ? -1.007 10.158 -5.530 1.00 92.38 84 ALA A N 1
ATOM 675 C CA . ALA A 1 84 ? -1.611 11.323 -4.895 1.00 92.38 84 ALA A CA 1
ATOM 676 C C . ALA A 1 84 ? -0.686 12.548 -5.037 1.00 92.38 84 ALA A C 1
ATOM 678 O O . ALA A 1 84 ? 0.535 12.392 -5.056 1.00 92.38 84 ALA A O 1
ATOM 679 N N . PRO A 1 85 ? -1.232 13.778 -5.083 1.00 91.62 85 PRO A N 1
ATOM 680 C CA . PRO A 1 85 ? -0.416 14.993 -5.148 1.00 91.62 85 PRO A CA 1
ATOM 681 C C . PRO A 1 85 ? 0.264 15.326 -3.808 1.00 91.62 85 PRO A C 1
ATOM 683 O O . PRO A 1 85 ? 1.192 16.131 -3.775 1.00 91.62 85 PRO A O 1
ATOM 686 N N . ILE A 1 86 ? -0.193 14.723 -2.706 1.00 93.50 86 ILE A N 1
ATOM 687 C CA . ILE A 1 86 ? 0.453 14.771 -1.394 1.00 93.50 86 ILE A CA 1
ATOM 688 C C . ILE A 1 86 ? 0.821 13.341 -1.017 1.00 93.50 86 ILE A C 1
ATOM 690 O O . ILE A 1 86 ? -0.035 12.460 -0.988 1.00 93.50 86 ILE A O 1
ATOM 694 N N . THR A 1 87 ? 2.098 13.120 -0.717 1.00 94.12 87 THR A N 1
ATOM 695 C CA . THR A 1 87 ? 2.603 11.817 -0.288 1.00 94.12 87 THR A CA 1
ATOM 696 C C . THR A 1 87 ? 1.979 11.409 1.044 1.00 94.12 87 THR A C 1
ATOM 698 O O . THR A 1 87 ? 2.060 12.139 2.030 1.00 94.12 87 THR A O 1
ATOM 701 N N . GLN A 1 88 ? 1.426 10.203 1.086 1.00 96.31 88 GLN A N 1
ATOM 702 C CA . GLN A 1 88 ? 0.943 9.544 2.294 1.00 96.31 88 GLN A CA 1
ATOM 703 C C . GLN A 1 88 ? 1.916 8.406 2.625 1.00 96.31 88 GLN A C 1
ATOM 705 O O . GLN A 1 88 ? 1.808 7.320 2.053 1.00 96.31 88 GLN A O 1
ATOM 710 N N . PRO A 1 89 ? 2.927 8.646 3.480 1.00 96.56 89 PRO A N 1
ATOM 711 C CA . PRO A 1 89 ? 3.985 7.676 3.723 1.00 96.56 89 PRO A CA 1
ATOM 712 C C . PRO A 1 89 ? 3.483 6.471 4.526 1.00 96.56 89 PRO A C 1
ATOM 714 O O . PRO A 1 89 ? 2.565 6.575 5.339 1.00 96.56 89 PRO A O 1
ATOM 717 N N . VAL A 1 90 ? 4.163 5.330 4.380 1.00 98.44 90 VAL A N 1
ATOM 718 C CA . VAL A 1 90 ? 3.858 4.090 5.126 1.00 98.44 90 VAL A CA 1
ATOM 719 C C . VAL A 1 90 ? 3.865 4.305 6.644 1.00 98.44 90 VAL A C 1
ATOM 721 O O . VAL A 1 90 ? 3.090 3.696 7.381 1.00 98.44 90 VAL A O 1
ATOM 724 N N . THR A 1 91 ? 4.695 5.230 7.129 1.00 98.25 91 THR A N 1
ATOM 725 C CA . THR A 1 91 ? 4.760 5.607 8.546 1.00 98.25 91 THR A CA 1
ATOM 726 C C . THR A 1 91 ? 3.439 6.152 9.083 1.00 98.25 91 THR A C 1
ATOM 728 O O . THR A 1 91 ? 3.169 5.955 10.262 1.00 98.25 91 THR A O 1
ATOM 731 N N . THR A 1 92 ? 2.602 6.779 8.249 1.00 97.81 92 THR A N 1
ATOM 732 C CA . THR A 1 92 ? 1.268 7.256 8.649 1.00 97.81 92 THR A CA 1
ATO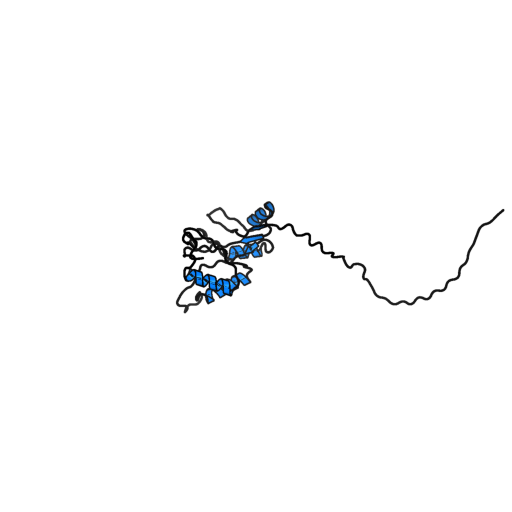M 733 C C . THR A 1 92 ? 0.337 6.084 8.956 1.00 97.81 92 THR A C 1
ATOM 735 O O . THR A 1 92 ? -0.305 6.073 10.004 1.00 97.81 92 THR A O 1
ATOM 738 N N . ALA A 1 93 ? 0.317 5.052 8.105 1.00 98.56 93 ALA A N 1
ATOM 739 C CA . ALA A 1 93 ? -0.471 3.842 8.352 1.00 98.56 93 ALA A CA 1
ATOM 740 C C . ALA A 1 93 ? 0.015 3.096 9.606 1.00 98.56 93 ALA A C 1
ATOM 742 O O . ALA A 1 93 ? -0.789 2.690 10.444 1.00 98.56 93 ALA A O 1
ATOM 743 N N . ILE A 1 94 ? 1.336 2.972 9.779 1.00 98.81 94 ILE A N 1
ATOM 744 C CA . ILE A 1 94 ? 1.935 2.348 10.969 1.00 98.81 94 ILE A CA 1
ATOM 745 C C . ILE A 1 94 ? 1.614 3.149 12.240 1.00 98.81 94 ILE A C 1
ATOM 747 O O . ILE A 1 94 ? 1.352 2.552 13.283 1.00 98.81 94 ILE A O 1
ATOM 751 N N . ALA A 1 95 ? 1.632 4.485 12.187 1.00 98.69 95 ALA A N 1
ATOM 752 C CA . ALA A 1 95 ? 1.269 5.325 13.328 1.00 98.69 95 ALA A CA 1
ATOM 753 C C . ALA A 1 95 ? -0.199 5.115 13.728 1.00 98.69 95 ALA A C 1
ATOM 755 O O . ALA A 1 95 ? -0.472 4.854 14.897 1.00 98.69 95 ALA A O 1
ATOM 756 N N . ALA A 1 96 ? -1.113 5.109 12.754 1.00 98.69 96 ALA A N 1
ATOM 757 C CA . ALA A 1 96 ? -2.528 4.829 12.991 1.00 98.69 96 ALA A CA 1
ATOM 758 C C . ALA A 1 96 ? -2.766 3.424 13.566 1.00 98.69 96 ALA A C 1
ATOM 760 O O . ALA A 1 96 ? -3.590 3.249 14.459 1.00 98.69 96 ALA A O 1
ATOM 761 N N . TYR A 1 97 ? -2.010 2.422 13.105 1.00 98.75 97 TYR A N 1
ATOM 762 C CA . TYR A 1 97 ? -2.028 1.081 13.691 1.00 98.75 97 TYR A CA 1
ATOM 763 C C . TYR A 1 97 ? -1.558 1.066 15.145 1.00 98.75 97 TYR A C 1
ATOM 765 O O . TYR A 1 97 ? -2.175 0.415 15.978 1.00 98.75 97 TYR A O 1
ATOM 773 N N . LYS A 1 98 ? -0.490 1.792 15.483 1.00 98.62 98 LYS A N 1
ATOM 774 C CA . LYS A 1 98 ? -0.012 1.871 16.872 1.00 98.62 98 LYS A CA 1
ATOM 775 C C . LYS A 1 98 ? -1.023 2.548 17.793 1.00 98.62 98 LYS A C 1
ATOM 777 O O . LYS A 1 98 ? -1.115 2.173 18.958 1.00 98.62 98 LYS A O 1
ATOM 782 N N . GLU A 1 99 ? -1.756 3.528 17.278 1.00 98.62 99 GLU A N 1
ATOM 783 C CA . GLU A 1 99 ? -2.792 4.238 18.024 1.00 98.62 99 GLU A CA 1
ATOM 784 C C . GLU A 1 99 ? -4.068 3.396 18.192 1.00 98.62 99 GLU A C 1
ATOM 786 O O . GLU A 1 99 ? -4.618 3.308 19.289 1.00 98.62 99 GLU A O 1
ATOM 791 N N . PHE A 1 100 ? -4.500 2.710 17.129 1.00 98.62 100 PHE A N 1
ATOM 792 C CA . PHE A 1 100 ? -5.723 1.906 17.097 1.00 98.62 100 PHE A CA 1
ATOM 793 C C . PHE A 1 100 ? -5.470 0.467 16.602 1.00 98.62 100 PHE A C 1
ATOM 795 O O . PHE A 1 100 ? -6.022 0.059 15.572 1.00 98.62 100 PHE A O 1
ATOM 802 N N . PRO A 1 101 ? -4.694 -0.353 17.337 1.00 97.75 101 PRO A N 1
ATOM 803 C CA . PRO A 1 101 ? -4.212 -1.655 16.853 1.00 97.75 101 PRO A CA 1
ATOM 804 C C . PRO A 1 101 ? -5.322 -2.678 16.597 1.00 97.75 101 PRO A C 1
ATOM 806 O O . PRO A 1 101 ? -5.197 -3.542 15.735 1.00 97.75 101 PRO A O 1
ATOM 809 N N . GLU A 1 102 ? -6.449 -2.553 17.299 1.00 96.94 102 GLU A N 1
ATOM 810 C CA . GLU A 1 102 ? -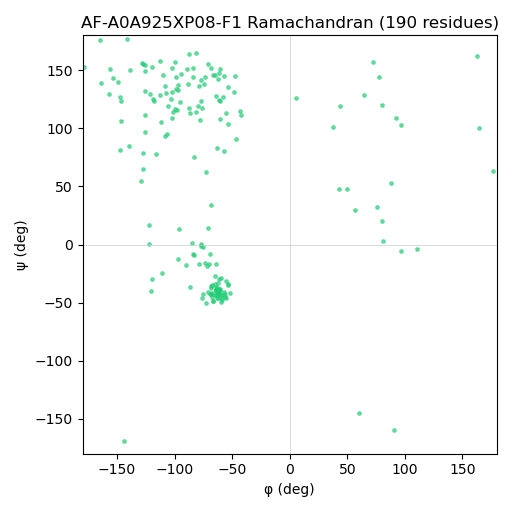7.607 -3.436 17.126 1.00 96.94 102 GLU A CA 1
ATOM 811 C C . GLU A 1 102 ? -8.529 -3.019 15.968 1.00 96.94 102 GLU A C 1
ATOM 813 O O . GLU A 1 102 ? -9.471 -3.746 15.634 1.00 96.94 102 GLU A O 1
ATOM 818 N N . ARG A 1 103 ? -8.296 -1.841 15.372 1.00 98.06 103 ARG A N 1
ATOM 819 C CA . ARG A 1 103 ? -9.172 -1.222 14.362 1.00 98.06 103 ARG A CA 1
ATOM 820 C C . ARG A 1 103 ? -8.477 -1.003 13.026 1.00 98.06 103 ARG A C 1
ATOM 822 O O . ARG A 1 103 ? -9.135 -1.037 11.995 1.00 98.06 103 ARG A O 1
ATOM 829 N N . ILE A 1 104 ? -7.171 -0.787 13.020 1.00 98.69 104 ILE A N 1
ATOM 830 C CA . ILE A 1 104 ? -6.426 -0.468 11.805 1.00 98.69 104 ILE A CA 1
ATOM 831 C C . ILE A 1 104 ? -5.566 -1.657 11.396 1.00 98.69 104 ILE A C 1
ATOM 833 O O . ILE A 1 104 ? -4.905 -2.279 12.220 1.00 98.69 104 ILE A O 1
ATOM 837 N N . ILE A 1 105 ? -5.563 -1.966 10.104 1.00 98.75 105 ILE A N 1
ATOM 838 C CA . ILE A 1 105 ? -4.650 -2.922 9.482 1.00 98.75 105 ILE A CA 1
ATOM 839 C C . ILE A 1 105 ? -3.730 -2.102 8.569 1.00 98.75 105 ILE A C 1
ATOM 841 O O . ILE A 1 105 ? -4.180 -1.636 7.521 1.00 98.75 105 ILE A O 1
ATOM 845 N N . PRO A 1 106 ? -2.461 -1.868 8.938 1.00 98.81 106 PRO A N 1
ATOM 846 C CA . PRO A 1 106 ? -1.582 -1.055 8.112 1.00 98.81 106 PRO A CA 1
ATOM 847 C C . PRO A 1 106 ? -1.135 -1.850 6.884 1.00 98.81 106 PRO A C 1
ATOM 849 O O . PRO A 1 106 ? -0.815 -3.041 6.971 1.00 98.81 106 PRO A O 1
ATOM 852 N N . PHE A 1 107 ? -1.106 -1.195 5.728 1.00 98.88 107 PHE A N 1
ATOM 853 C CA . PHE A 1 107 ? -0.452 -1.719 4.535 1.00 98.88 107 PHE A CA 1
ATOM 854 C C . PHE A 1 107 ? 0.898 -1.026 4.336 1.00 98.88 107 PHE A C 1
ATOM 856 O O . PHE A 1 107 ? 1.132 0.100 4.778 1.00 98.88 107 PHE A O 1
ATOM 863 N N . ALA A 1 108 ? 1.817 -1.741 3.699 1.00 98.62 108 ALA A N 1
ATOM 864 C CA . ALA A 1 108 ? 3.046 -1.198 3.156 1.00 98.62 108 ALA A CA 1
ATOM 865 C C . ALA A 1 108 ? 2.783 -0.556 1.788 1.00 98.62 108 ALA A C 1
ATOM 867 O O . ALA A 1 108 ? 1.769 -0.807 1.144 1.00 98.62 108 ALA A O 1
ATOM 868 N N . SER A 1 109 ? 3.736 0.239 1.320 1.00 97.94 109 SER A N 1
ATOM 869 C CA . SER A 1 109 ? 3.792 0.710 -0.059 1.00 97.94 109 SER A CA 1
ATOM 870 C C . SER A 1 109 ? 5.258 0.893 -0.433 1.00 97.94 109 SER A C 1
ATOM 872 O O . SER A 1 109 ? 6.062 1.323 0.401 1.00 97.94 109 SER A O 1
ATOM 874 N N . LEU A 1 110 ? 5.624 0.513 -1.652 1.00 97.50 110 LEU A N 1
ATOM 875 C CA . LEU A 1 110 ? 6.980 0.632 -2.175 1.00 97.50 110 LEU A CA 1
ATOM 876 C C . LEU A 1 110 ? 6.893 0.916 -3.671 1.00 97.50 110 LEU A C 1
ATOM 878 O O . LEU A 1 110 ? 6.276 0.155 -4.409 1.00 97.50 110 LEU A O 1
ATOM 882 N N . ASP A 1 111 ? 7.503 2.014 -4.115 1.00 97.06 111 ASP A N 1
ATOM 883 C CA . ASP A 1 111 ? 7.570 2.319 -5.536 1.00 97.06 111 ASP A CA 1
ATOM 884 C C . ASP A 1 111 ? 8.654 1.429 -6.164 1.00 97.06 111 ASP A C 1
ATOM 886 O O . ASP A 1 111 ? 9.804 1.478 -5.716 1.00 97.06 111 ASP A O 1
ATOM 890 N N . PRO A 1 112 ? 8.340 0.627 -7.192 1.00 95.69 112 PRO A N 1
ATOM 891 C CA . PRO A 1 112 ? 9.295 -0.292 -7.808 1.00 95.69 112 PRO A CA 1
ATOM 892 C C . PRO A 1 112 ? 10.472 0.443 -8.474 1.00 95.69 112 PRO A C 1
ATOM 894 O O . PRO A 1 112 ? 11.527 -0.145 -8.709 1.00 95.69 112 PRO A O 1
ATOM 897 N N . ARG A 1 113 ? 10.341 1.753 -8.734 1.00 94.50 113 ARG A N 1
ATOM 898 C CA . ARG A 1 113 ? 11.423 2.618 -9.232 1.00 94.50 113 ARG A CA 1
ATOM 899 C C . ARG A 1 113 ? 12.417 3.025 -8.138 1.00 94.50 113 ARG A C 1
ATOM 901 O O . ARG A 1 113 ? 13.379 3.725 -8.437 1.00 94.50 113 ARG A O 1
ATOM 908 N N . ALA A 1 114 ? 12.211 2.609 -6.886 1.00 92.44 114 ALA A N 1
ATOM 909 C CA . ALA A 1 114 ? 13.156 2.843 -5.794 1.00 92.44 114 ALA A CA 1
ATOM 910 C C . ALA A 1 114 ? 14.452 2.024 -5.929 1.00 92.44 114 ALA A C 1
ATOM 912 O O . ALA A 1 114 ? 15.447 2.352 -5.278 1.00 92.44 114 ALA A O 1
ATOM 913 N N . VAL A 1 115 ? 14.461 0.982 -6.771 1.00 90.88 115 VAL A N 1
ATOM 914 C CA . VAL A 1 115 ? 15.680 0.256 -7.139 1.00 90.88 115 VAL A CA 1
ATOM 915 C C . VAL A 1 115 ? 16.677 1.232 -7.765 1.00 90.88 115 VAL A C 1
ATOM 917 O O . VAL A 1 115 ? 16.366 1.960 -8.703 1.00 90.88 115 VAL A O 1
ATOM 920 N N . THR A 1 116 ? 17.894 1.250 -7.237 1.00 85.69 116 THR A N 1
ATOM 921 C CA . THR A 1 116 ? 19.002 2.063 -7.765 1.00 85.69 116 THR A CA 1
ATOM 922 C C . THR A 1 116 ? 20.060 1.118 -8.331 1.00 85.69 116 THR A C 1
ATOM 924 O O . THR A 1 116 ? 20.058 -0.033 -7.945 1.00 85.69 116 THR A O 1
ATOM 927 N N . GLU A 1 117 ? 20.944 1.547 -9.240 1.00 75.25 117 GLU A N 1
ATOM 928 C CA . GLU A 1 117 ? 22.089 0.764 -9.766 1.00 75.25 117 GLU A CA 1
ATOM 929 C C . GLU A 1 117 ? 23.203 1.732 -10.235 1.00 75.25 117 GLU A C 1
ATOM 931 O O . GLU A 1 117 ? 22.862 2.792 -10.770 1.00 75.25 117 GLU A O 1
ATOM 936 N N . PRO A 1 118 ? 24.522 1.444 -10.078 1.00 72.50 118 PRO A N 1
ATOM 937 C CA . PRO A 1 118 ? 25.152 0.297 -9.412 1.00 72.50 118 PRO A CA 1
ATOM 938 C C . PRO A 1 118 ? 25.391 0.498 -7.899 1.00 72.50 118 PRO A C 1
ATOM 940 O O . PRO A 1 118 ? 25.868 1.546 -7.451 1.00 72.50 118 PRO A O 1
ATOM 943 N N . GLY A 1 119 ? 25.123 -0.552 -7.115 1.00 63.06 119 GLY A N 1
ATOM 944 C CA . GLY A 1 119 ? 25.038 -0.588 -5.641 1.00 63.06 119 GLY A CA 1
ATOM 945 C C . GLY A 1 119 ? 26.293 -0.387 -4.791 1.00 63.06 119 GLY A C 1
ATOM 946 O O . GLY A 1 119 ? 26.411 -0.968 -3.717 1.00 63.06 119 GLY A O 1
ATOM 947 N N . LYS A 1 120 ? 27.247 0.442 -5.221 1.00 69.06 120 LYS A N 1
ATOM 948 C CA . LYS A 1 120 ? 28.494 0.687 -4.465 1.00 69.06 120 LYS A CA 1
ATOM 949 C C . LYS A 1 120 ? 28.376 1.761 -3.375 1.00 69.06 120 LYS A C 1
ATOM 951 O O . LYS A 1 120 ? 29.373 2.077 -2.731 1.00 69.06 120 LYS A O 1
ATOM 956 N N . ARG A 1 121 ? 27.196 2.356 -3.180 1.00 68.44 121 ARG A N 1
ATOM 957 C CA . ARG A 1 121 ? 26.951 3.381 -2.152 1.00 68.44 121 ARG A CA 1
ATOM 958 C C . ARG A 1 121 ? 26.062 2.821 -1.048 1.00 68.44 121 ARG A C 1
ATOM 960 O O . ARG A 1 121 ? 25.170 2.020 -1.309 1.00 68.44 121 ARG A O 1
ATOM 967 N N . THR A 1 122 ? 26.297 3.265 0.182 1.00 68.44 122 THR A N 1
ATOM 968 C CA . THR A 1 122 ? 25.399 2.996 1.308 1.00 68.44 122 THR A CA 1
ATOM 969 C C . THR A 1 122 ? 24.018 3.608 1.043 1.00 68.44 122 THR A C 1
ATOM 971 O O . THR A 1 122 ? 23.908 4.639 0.383 1.00 68.44 122 THR A O 1
ATOM 974 N N . GLY A 1 123 ? 22.958 2.962 1.542 1.00 72.12 123 GLY A N 1
ATOM 975 C CA . GLY A 1 123 ? 21.574 3.423 1.343 1.00 72.12 123 GLY A CA 1
ATOM 976 C C . GLY A 1 123 ? 20.956 3.068 -0.017 1.00 72.12 123 GLY A C 1
ATOM 977 O O . GLY A 1 123 ? 20.004 3.711 -0.440 1.00 72.12 123 GLY A O 1
ATOM 978 N N . HIS A 1 124 ? 21.500 2.069 -0.706 1.00 86.56 124 HIS A N 1
ATOM 979 C CA . HIS A 1 124 ? 21.018 1.586 -1.997 1.00 86.56 124 HIS A CA 1
ATOM 980 C C . HIS A 1 124 ? 19.955 0.481 -1.861 1.00 86.56 124 HIS A C 1
ATOM 982 O O . HIS A 1 124 ? 19.990 -0.310 -0.919 1.00 86.56 124 HIS A O 1
ATOM 988 N N . VAL A 1 125 ? 19.052 0.401 -2.842 1.00 90.44 125 VAL A N 1
ATOM 989 C CA . VAL A 1 125 ? 18.050 -0.669 -2.985 1.00 90.44 125 VAL A CA 1
ATOM 990 C C . VAL A 1 125 ? 18.481 -1.575 -4.138 1.00 90.44 125 VAL A C 1
ATOM 992 O O . VAL A 1 125 ? 18.230 -1.257 -5.300 1.00 90.44 125 VAL A O 1
ATOM 995 N N . GLY A 1 126 ? 19.170 -2.670 -3.805 1.00 91.00 126 GLY A N 1
ATOM 996 C CA . GLY A 1 126 ? 19.789 -3.587 -4.772 1.00 91.00 126 GLY A CA 1
ATOM 997 C C . GLY A 1 126 ? 18.817 -4.613 -5.332 1.00 91.00 126 GLY A C 1
ATOM 998 O O . GLY A 1 126 ? 18.828 -5.776 -4.926 1.00 91.00 126 GLY A O 1
ATOM 999 N N . GLY A 1 127 ? 17.955 -4.160 -6.239 1.00 92.25 127 GLY A N 1
ATOM 1000 C CA . GLY A 1 127 ? 16.957 -4.992 -6.906 1.00 92.25 127 GLY A CA 1
ATOM 1001 C C . GLY A 1 127 ? 15.961 -5.637 -5.937 1.00 92.25 127 GLY A C 1
ATOM 1002 O O . GLY A 1 127 ? 15.587 -5.050 -4.919 1.00 92.25 127 GLY A O 1
ATOM 1003 N N . VAL A 1 128 ? 15.545 -6.865 -6.258 1.00 96.00 128 VAL A N 1
ATOM 1004 C CA . VAL A 1 128 ? 14.543 -7.638 -5.501 1.00 96.00 128 VAL A CA 1
ATOM 1005 C C . VAL A 1 128 ? 14.940 -7.807 -4.034 1.00 96.00 128 VAL A C 1
ATOM 1007 O O . VAL A 1 128 ? 14.130 -7.534 -3.154 1.00 96.00 128 VAL A O 1
ATOM 1010 N N . ASN A 1 129 ? 16.197 -8.158 -3.742 1.00 94.62 129 ASN A N 1
ATOM 1011 C CA . ASN A 1 129 ? 16.654 -8.353 -2.360 1.00 94.62 129 ASN A CA 1
ATOM 1012 C C . ASN A 1 129 ? 16.559 -7.067 -1.524 1.00 94.62 129 ASN A C 1
ATOM 1014 O O . ASN A 1 129 ? 16.119 -7.109 -0.378 1.00 94.62 129 ASN A O 1
ATOM 1018 N N . GLY A 1 130 ? 16.899 -5.914 -2.111 1.00 94.88 130 GLY A N 1
ATOM 1019 C CA . GLY A 1 130 ? 16.733 -4.624 -1.439 1.00 94.88 130 GLY A CA 1
ATOM 1020 C C . GLY A 1 130 ? 15.266 -4.301 -1.141 1.00 94.88 130 GLY A C 1
ATOM 1021 O O . GLY A 1 130 ? 14.953 -3.767 -0.077 1.00 94.88 130 GLY A O 1
ATOM 1022 N N . MET A 1 131 ? 14.355 -4.657 -2.051 1.00 97.06 131 MET A N 1
ATOM 1023 C CA . MET A 1 131 ? 12.915 -4.505 -1.827 1.00 97.06 131 MET A CA 1
ATOM 1024 C C . MET A 1 131 ? 12.407 -5.461 -0.741 1.00 97.06 131 MET A C 1
ATOM 1026 O O . MET A 1 131 ? 11.681 -5.020 0.147 1.00 97.06 131 MET A O 1
ATOM 1030 N N . ILE A 1 132 ? 12.843 -6.726 -0.741 1.00 98.19 132 ILE A N 1
ATOM 1031 C CA . ILE A 1 132 ? 12.527 -7.707 0.310 1.00 98.19 132 ILE A CA 1
ATOM 1032 C C . ILE A 1 132 ? 12.924 -7.169 1.689 1.00 98.19 132 ILE A C 1
ATOM 1034 O O . ILE A 1 132 ? 12.121 -7.227 2.620 1.00 98.19 132 ILE A O 1
ATOM 1038 N N . ASP A 1 133 ? 14.126 -6.605 1.828 1.00 96.94 133 ASP A N 1
ATOM 1039 C CA . ASP A 1 133 ? 14.599 -6.049 3.100 1.00 96.94 133 ASP A CA 1
ATOM 1040 C C . ASP A 1 133 ? 13.717 -4.895 3.599 1.00 96.94 133 ASP A C 1
ATOM 1042 O O . ASP A 1 133 ? 13.438 -4.793 4.796 1.00 96.94 133 ASP A O 1
ATOM 1046 N N . ILE A 1 134 ? 13.254 -4.027 2.695 1.00 97.50 134 ILE A N 1
ATOM 1047 C CA . ILE A 1 134 ? 12.331 -2.933 3.026 1.00 97.50 134 ILE A CA 1
ATOM 1048 C C . ILE A 1 134 ? 10.967 -3.492 3.446 1.00 97.50 134 ILE A C 1
ATOM 1050 O O . ILE A 1 134 ? 10.433 -3.108 4.488 1.00 97.50 134 ILE A O 1
ATOM 1054 N N . LEU A 1 135 ? 10.412 -4.416 2.662 1.00 98.62 135 LEU A N 1
ATOM 1055 C CA . LEU A 1 135 ? 9.095 -4.998 2.908 1.00 98.62 135 LEU A CA 1
ATOM 1056 C C . LEU A 1 135 ? 9.053 -5.797 4.214 1.00 98.62 135 LEU A C 1
ATOM 1058 O O . LEU A 1 135 ? 8.086 -5.662 4.963 1.00 98.62 135 LEU A O 1
ATOM 1062 N N . LYS A 1 136 ? 10.114 -6.543 4.550 1.00 98.62 136 LYS A N 1
ATOM 1063 C CA . LYS A 1 136 ? 10.244 -7.225 5.849 1.00 98.62 136 LYS A CA 1
ATOM 1064 C C . LYS A 1 136 ? 10.206 -6.244 7.015 1.00 98.62 136 LYS A C 1
ATOM 1066 O O . LYS A 1 136 ? 9.467 -6.468 7.964 1.00 98.62 136 LYS A O 1
ATOM 1071 N N . ARG A 1 137 ? 10.896 -5.100 6.919 1.00 98.44 137 ARG A N 1
ATOM 1072 C CA . ARG A 1 137 ? 10.837 -4.059 7.967 1.00 98.44 137 ARG A CA 1
ATOM 1073 C C . ARG A 1 137 ? 9.422 -3.515 8.159 1.00 98.44 137 ARG A C 1
ATOM 1075 O O . ARG A 1 137 ? 9.025 -3.245 9.290 1.00 98.44 137 ARG A O 1
ATOM 1082 N N . TYR A 1 138 ? 8.657 -3.349 7.080 1.00 98.69 138 TYR A N 1
ATOM 1083 C CA . TYR A 1 138 ? 7.254 -2.947 7.189 1.00 98.69 138 TYR A CA 1
ATOM 1084 C C . TYR A 1 138 ? 6.372 -4.064 7.760 1.00 98.69 138 TYR A C 1
ATOM 1086 O O . TYR A 1 138 ? 5.527 -3.784 8.611 1.00 98.69 138 TYR A O 1
ATOM 1094 N N . GLN A 1 139 ? 6.585 -5.319 7.359 1.00 98.75 139 GLN A N 1
ATOM 1095 C CA . GLN A 1 139 ? 5.889 -6.483 7.918 1.00 98.75 139 GLN A CA 1
ATOM 1096 C C . GLN A 1 139 ? 6.137 -6.616 9.432 1.00 98.75 139 GLN A C 1
ATOM 1098 O O . GLN A 1 139 ? 5.179 -6.760 10.198 1.00 98.75 139 GLN A O 1
ATOM 1103 N N . ASP A 1 140 ? 7.391 -6.474 9.869 1.00 98.69 140 ASP A N 1
ATOM 1104 C CA . ASP A 1 140 ? 7.802 -6.472 11.279 1.00 98.69 140 ASP A CA 1
ATOM 1105 C C . ASP A 1 140 ? 7.171 -5.308 12.058 1.00 98.69 140 ASP A C 1
ATOM 1107 O O . ASP A 1 140 ? 6.820 -5.444 13.230 1.00 98.69 140 ASP A O 1
ATOM 1111 N N . ALA A 1 141 ? 6.960 -4.163 11.398 1.00 98.69 141 ALA A N 1
ATOM 1112 C CA . ALA A 1 141 ? 6.265 -3.008 11.967 1.00 98.69 141 ALA A CA 1
ATOM 1113 C C . ALA A 1 141 ? 4.730 -3.163 12.022 1.00 98.69 141 ALA A C 1
ATOM 1115 O O . ALA A 1 141 ? 4.045 -2.259 12.506 1.00 98.69 141 ALA A O 1
ATOM 1116 N N . GLY A 1 142 ? 4.193 -4.297 11.563 1.00 98.50 142 GLY A N 1
ATOM 1117 C CA . GLY A 1 142 ? 2.777 -4.647 11.644 1.00 98.50 142 GLY A CA 1
ATOM 1118 C C . GLY A 1 142 ? 2.039 -4.654 10.309 1.00 98.50 142 GLY A C 1
ATOM 1119 O O . GLY A 1 142 ? 0.868 -5.034 10.300 1.00 98.50 142 GLY A O 1
ATOM 1120 N N . CYS A 1 143 ? 2.678 -4.284 9.192 1.00 98.81 143 CYS A N 1
ATOM 1121 C CA . CYS A 1 143 ? 2.010 -4.288 7.890 1.00 98.81 143 CYS A CA 1
ATOM 1122 C C . CYS A 1 143 ? 1.564 -5.699 7.476 1.00 98.81 143 CYS A C 1
ATOM 1124 O O . CYS A 1 143 ? 2.250 -6.692 7.740 1.00 98.81 143 CYS A O 1
ATOM 1126 N N . ARG A 1 144 ? 0.387 -5.787 6.842 1.00 98.62 144 ARG A N 1
ATOM 1127 C CA . ARG A 1 144 ? -0.254 -7.063 6.455 1.00 98.62 144 ARG A CA 1
ATOM 1128 C C . ARG A 1 144 ? -0.548 -7.214 4.964 1.00 98.62 144 ARG A C 1
ATOM 1130 O O . ARG A 1 144 ? -1.049 -8.253 4.555 1.00 98.62 144 ARG A O 1
ATOM 1137 N N . GLY A 1 145 ? -0.206 -6.213 4.167 1.00 98.69 145 GLY A N 1
ATOM 1138 C CA . GLY A 1 145 ? -0.289 -6.237 2.711 1.00 98.69 145 GLY A CA 1
ATOM 1139 C C . GLY A 1 145 ? 0.521 -5.093 2.120 1.00 98.69 145 GLY A C 1
ATOM 1140 O O . GLY A 1 145 ? 1.064 -4.276 2.868 1.00 98.69 145 GLY A O 1
ATOM 1141 N N . LEU A 1 146 ? 0.603 -5.038 0.797 1.00 98.69 146 LEU A N 1
ATOM 1142 C CA . LEU A 1 146 ? 1.130 -3.907 0.043 1.00 98.69 146 LEU A CA 1
ATOM 1143 C C . LEU A 1 146 ? -0.013 -3.260 -0.737 1.00 98.69 146 LEU A C 1
ATOM 1145 O O . LEU A 1 146 ? -0.751 -3.941 -1.441 1.00 98.69 146 LEU A O 1
ATOM 1149 N N . GLY A 1 147 ? -0.179 -1.951 -0.610 1.00 96.00 147 GLY A N 1
ATOM 1150 C CA . GLY A 1 147 ? -1.217 -1.228 -1.327 1.00 96.00 147 GLY A CA 1
ATOM 1151 C C . GLY A 1 147 ? -1.500 0.146 -0.724 1.00 96.00 147 GLY A C 1
ATOM 1152 O O . GLY A 1 147 ? -1.152 0.399 0.419 1.00 96.00 147 GLY A O 1
ATOM 1153 N N . GLU A 1 148 ? -2.140 1.064 -1.435 1.00 96.19 148 GLU A N 1
ATOM 1154 C CA . GLU A 1 148 ? -2.687 0.908 -2.781 1.00 96.19 148 GLU A CA 1
ATOM 1155 C C . GLU A 1 148 ? -1.531 0.953 -3.778 1.00 96.19 148 GLU A C 1
ATOM 1157 O O . GLU A 1 148 ? -0.793 1.939 -3.856 1.00 96.19 148 GLU A O 1
ATOM 1162 N N . HIS A 1 149 ? -1.325 -0.142 -4.508 1.00 97.44 149 HIS A N 1
ATOM 1163 C CA . HIS A 1 149 ? -0.235 -0.209 -5.460 1.00 97.44 149 HIS A CA 1
ATOM 1164 C C . HIS A 1 149 ? -0.662 0.558 -6.695 1.00 97.44 149 HIS A C 1
ATOM 1166 O O . HIS A 1 149 ? -1.549 0.105 -7.413 1.00 97.44 149 HIS A O 1
ATOM 1172 N N . LYS A 1 150 ? -0.086 1.743 -6.900 1.00 95.06 150 LYS A N 1
ATOM 1173 C CA . LYS A 1 150 ? -0.594 2.742 -7.844 1.00 95.06 150 LYS A CA 1
ATOM 1174 C C . LYS A 1 150 ? 0.549 3.544 -8.455 1.00 95.06 150 LYS A C 1
ATOM 1176 O O . LYS A 1 150 ? 0.854 4.655 -8.025 1.00 95.06 150 LYS A O 1
ATOM 1181 N N . THR A 1 151 ? 1.189 2.970 -9.466 1.00 96.69 151 THR A N 1
ATOM 1182 C CA . THR A 1 151 ? 2.382 3.550 -10.104 1.00 96.69 151 THR A CA 1
ATOM 1183 C C . THR A 1 151 ? 2.124 3.816 -11.579 1.00 96.69 151 THR A C 1
ATOM 1185 O O . THR A 1 151 ? 1.338 3.102 -12.189 1.00 96.69 151 THR A O 1
ATOM 1188 N N . GLY A 1 152 ? 2.815 4.785 -12.181 1.00 96.69 152 GLY A N 1
ATOM 1189 C CA . GLY A 1 152 ? 2.698 5.087 -13.617 1.00 96.69 152 GLY A CA 1
ATOM 1190 C C . GLY A 1 152 ? 3.304 4.051 -14.582 1.00 96.69 152 GLY A C 1
ATOM 1191 O O . GLY A 1 152 ? 3.553 4.378 -15.739 1.00 96.69 152 GLY A O 1
ATOM 1192 N N . LEU A 1 153 ? 3.623 2.838 -14.123 1.00 97.25 153 LEU A N 1
ATOM 1193 C CA . LEU A 1 153 ? 4.199 1.768 -14.944 1.00 97.25 153 LEU A CA 1
ATOM 1194 C C . LEU A 1 153 ? 3.114 0.786 -15.386 1.00 97.25 153 LEU A C 1
ATOM 1196 O O . LEU A 1 153 ? 2.249 0.471 -14.577 1.00 97.25 153 LEU A O 1
ATOM 1200 N N . TRP A 1 154 ? 3.208 0.242 -16.608 1.00 97.50 154 TRP A N 1
ATOM 1201 C CA . TRP A 1 154 ? 2.384 -0.895 -17.064 1.00 97.50 154 TRP A CA 1
ATOM 1202 C C . TRP A 1 154 ? 2.361 -2.021 -16.033 1.00 97.50 154 TRP A C 1
ATOM 1204 O O . TRP A 1 154 ? 3.379 -2.243 -15.381 1.00 97.50 154 TRP A O 1
ATOM 1214 N N . PHE A 1 155 ? 1.237 -2.730 -15.903 1.00 97.94 155 PHE A N 1
ATOM 1215 C CA . PHE A 1 155 ? 1.065 -3.777 -14.886 1.00 97.94 155 PHE A CA 1
ATOM 1216 C C . PHE A 1 155 ? 2.207 -4.816 -14.881 1.00 97.94 155 PHE A C 1
ATOM 1218 O O . PHE A 1 155 ? 2.733 -5.148 -13.825 1.00 97.94 155 PHE A O 1
ATOM 1225 N N . ASP A 1 156 ? 2.669 -5.245 -16.057 1.00 97.62 156 ASP A N 1
ATOM 1226 C CA . ASP A 1 156 ? 3.731 -6.244 -16.248 1.00 97.62 156 ASP A CA 1
ATOM 1227 C C . ASP A 1 156 ? 5.134 -5.647 -16.472 1.00 97.62 156 ASP A C 1
ATOM 1229 O O . ASP A 1 156 ? 6.056 -6.348 -16.898 1.00 97.62 156 ASP A O 1
ATOM 1233 N N . ALA A 1 157 ? 5.334 -4.348 -16.214 1.00 97.75 157 ALA A N 1
ATOM 1234 C CA . ALA A 1 157 ? 6.644 -3.731 -16.408 1.00 97.75 157 ALA A CA 1
ATOM 1235 C C . ALA A 1 157 ? 7.725 -4.466 -15.583 1.00 97.75 157 ALA A C 1
ATOM 1237 O O . ALA A 1 157 ? 7.457 -4.869 -14.450 1.00 97.75 157 ALA A O 1
ATOM 1238 N N . PRO A 1 158 ? 8.976 -4.599 -16.065 1.00 97.38 158 PRO A N 1
ATOM 1239 C CA . PRO A 1 158 ? 10.005 -5.369 -15.357 1.00 97.38 158 PRO A CA 1
ATOM 1240 C C . PRO A 1 158 ? 10.216 -4.958 -13.891 1.00 97.38 158 PRO A C 1
ATOM 1242 O O . PRO A 1 158 ? 10.467 -5.802 -13.034 1.00 97.38 158 PRO A O 1
ATOM 1245 N N . GLN A 1 159 ? 10.079 -3.666 -13.582 1.00 96.94 159 GLN A N 1
ATOM 1246 C CA . GLN A 1 159 ? 10.187 -3.158 -12.214 1.00 96.94 159 GLN A CA 1
ATOM 1247 C C . GLN A 1 159 ? 9.012 -3.617 -11.334 1.00 96.94 159 GLN A C 1
ATOM 1249 O O . GLN A 1 159 ? 9.200 -3.901 -10.154 1.00 96.94 159 GLN A O 1
ATOM 1254 N N . GLN A 1 160 ? 7.812 -3.711 -11.910 1.00 97.75 160 GLN A N 1
ATOM 1255 C CA . GLN A 1 160 ? 6.617 -4.215 -11.236 1.00 97.75 160 GLN A CA 1
ATOM 1256 C C . GLN A 1 160 ? 6.769 -5.692 -10.913 1.00 97.75 160 GLN A C 1
ATOM 1258 O O . GLN A 1 160 ? 6.614 -6.081 -9.761 1.00 97.75 160 GLN A O 1
ATOM 1263 N N . MET A 1 161 ? 7.191 -6.485 -11.900 1.00 98.12 161 MET A N 1
ATOM 1264 C CA . MET A 1 161 ? 7.437 -7.915 -11.720 1.00 98.12 161 MET A CA 1
ATOM 1265 C C . MET A 1 161 ? 8.457 -8.181 -10.608 1.00 98.12 161 MET A C 1
ATOM 1267 O O . MET A 1 161 ? 8.240 -9.055 -9.773 1.00 98.12 161 MET A O 1
ATOM 1271 N N . ALA A 1 162 ? 9.518 -7.373 -10.528 1.00 97.88 162 ALA A N 1
ATOM 1272 C CA . ALA A 1 162 ? 10.496 -7.459 -9.446 1.00 97.88 162 ALA A CA 1
ATOM 1273 C C . ALA A 1 162 ? 9.891 -7.132 -8.063 1.00 97.88 162 ALA A C 1
ATOM 1275 O O . ALA A 1 162 ? 10.239 -7.762 -7.064 1.00 97.88 162 ALA A O 1
ATOM 1276 N N . LEU A 1 163 ? 8.981 -6.156 -7.975 1.00 98.44 163 LEU A N 1
ATOM 1277 C CA . LEU A 1 163 ? 8.261 -5.868 -6.731 1.00 98.44 163 LEU A CA 1
ATOM 1278 C C . LEU A 1 163 ? 7.286 -6.995 -6.366 1.00 98.44 163 LEU A C 1
ATOM 1280 O O . LEU A 1 163 ? 7.145 -7.312 -5.185 1.00 98.44 163 LEU A O 1
ATOM 1284 N N . TYR A 1 164 ? 6.631 -7.611 -7.352 1.00 98.62 164 TYR A N 1
ATOM 1285 C CA . TYR A 1 164 ? 5.714 -8.732 -7.134 1.00 98.62 164 TYR A CA 1
ATOM 1286 C C . TYR A 1 164 ? 6.469 -9.949 -6.601 1.00 98.62 164 TYR A C 1
ATOM 1288 O O . TYR A 1 164 ? 6.045 -10.531 -5.606 1.00 98.62 164 TYR A O 1
ATOM 1296 N N . GLU A 1 165 ? 7.638 -10.250 -7.173 1.00 98.69 165 GLU A N 1
ATOM 1297 C CA . GLU A 1 165 ? 8.566 -11.264 -6.663 1.00 98.69 165 GLU A CA 1
ATOM 1298 C C . GLU A 1 165 ? 8.992 -10.965 -5.216 1.00 98.69 165 GLU A C 1
ATOM 1300 O O . GLU A 1 165 ? 8.976 -11.848 -4.359 1.00 98.69 165 GLU A O 1
ATOM 1305 N N . ALA A 1 166 ? 9.310 -9.704 -4.902 1.00 98.69 166 ALA A N 1
ATOM 1306 C CA . ALA A 1 166 ? 9.651 -9.311 -3.537 1.00 98.69 166 ALA A CA 1
ATOM 1307 C C . ALA A 1 166 ? 8.474 -9.496 -2.558 1.00 98.69 166 ALA A C 1
ATOM 1309 O O . ALA A 1 166 ? 8.682 -9.931 -1.424 1.00 98.69 166 ALA A O 1
ATOM 1310 N N . CYS A 1 167 ? 7.242 -9.186 -2.972 1.00 98.75 167 CYS A N 1
ATOM 1311 C CA . CYS A 1 167 ? 6.047 -9.391 -2.149 1.00 98.75 167 CYS A CA 1
ATOM 1312 C C . CYS A 1 167 ? 5.747 -10.876 -1.929 1.00 98.75 167 CYS A C 1
ATOM 1314 O O . CYS A 1 167 ? 5.439 -11.252 -0.797 1.00 98.75 167 CYS A O 1
ATOM 1316 N N . ASP A 1 168 ? 5.885 -11.706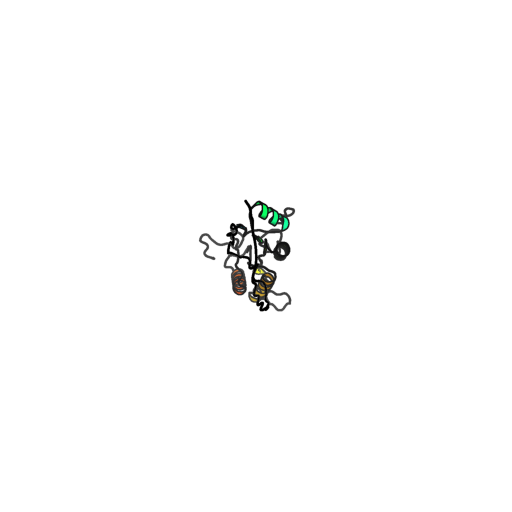 -2.967 1.00 98.75 168 ASP A N 1
ATOM 1317 C CA . ASP A 1 168 ? 5.740 -13.163 -2.885 1.00 98.75 168 ASP A CA 1
ATOM 1318 C C . ASP A 1 168 ? 6.747 -13.756 -1.888 1.00 98.75 168 ASP A C 1
ATOM 1320 O O . ASP A 1 168 ? 6.364 -14.448 -0.945 1.00 98.75 168 ASP A O 1
ATOM 1324 N N . ALA A 1 169 ? 8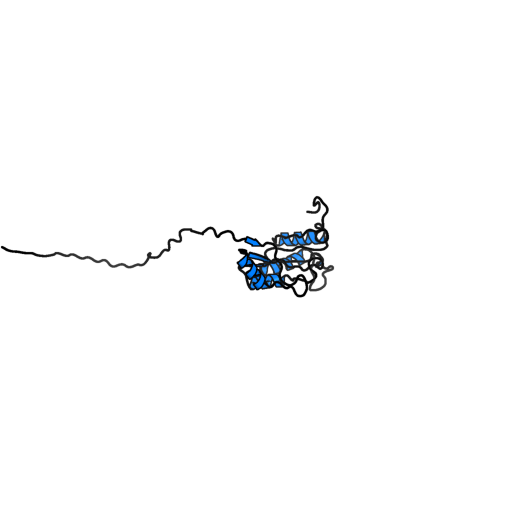.019 -13.355 -1.985 1.00 98.69 169 ALA A N 1
ATOM 1325 C CA . ALA A 1 169 ? 9.074 -13.800 -1.075 1.00 98.69 169 ALA A CA 1
ATOM 1326 C C . ALA A 1 169 ? 8.837 -13.412 0.401 1.00 98.69 169 ALA A C 1
ATOM 1328 O O . ALA A 1 169 ? 9.295 -14.113 1.307 1.00 98.69 169 ALA A O 1
ATOM 1329 N N . VAL A 1 170 ? 8.150 -12.294 0.667 1.00 98.69 170 VAL A N 1
ATOM 1330 C CA . VAL A 1 170 ? 7.790 -11.850 2.032 1.00 98.69 170 VAL A CA 1
ATOM 1331 C C . VAL A 1 170 ? 6.429 -12.409 2.482 1.00 98.69 170 VAL A C 1
ATOM 1333 O O . VAL A 1 170 ? 6.141 -12.443 3.681 1.00 98.69 170 VAL A O 1
ATOM 1336 N N . GLY A 1 171 ? 5.596 -12.876 1.550 1.00 98.44 171 GLY A N 1
ATOM 1337 C CA . GLY A 1 171 ? 4.232 -13.338 1.807 1.00 98.44 171 GLY A CA 1
ATOM 1338 C C . GLY A 1 171 ? 3.236 -12.197 2.039 1.00 98.44 171 GLY A C 1
ATOM 1339 O O . GLY A 1 171 ? 2.317 -12.342 2.848 1.00 98.44 171 GLY A O 1
ATOM 1340 N N . LEU A 1 172 ? 3.428 -11.045 1.386 1.00 98.56 172 LEU A N 1
ATOM 1341 C CA . LEU A 1 172 ? 2.497 -9.914 1.458 1.00 98.56 172 LEU A CA 1
ATOM 1342 C C . LEU A 1 172 ? 1.515 -9.943 0.276 1.00 98.56 172 LEU A C 1
ATOM 1344 O O . LEU A 1 172 ? 1.961 -9.873 -0.869 1.00 98.56 172 LEU A O 1
ATOM 1348 N N . PRO A 1 173 ? 0.188 -9.980 0.513 1.00 98.38 173 PRO A N 1
ATOM 1349 C CA . PRO A 1 173 ? -0.784 -9.783 -0.556 1.00 98.38 173 PRO A CA 1
ATOM 1350 C C . PRO A 1 173 ? -0.705 -8.350 -1.092 1.00 98.38 173 PRO A C 1
ATOM 1352 O O . PRO A 1 173 ? -0.475 -7.408 -0.328 1.00 98.38 173 PRO A O 1
ATOM 1355 N N . ILE A 1 174 ? -0.944 -8.184 -2.393 1.00 98.50 174 ILE A N 1
ATOM 1356 C CA . ILE A 1 174 ? -0.920 -6.883 -3.067 1.00 98.50 174 ILE A CA 1
ATOM 1357 C C . ILE A 1 174 ? -2.348 -6.450 -3.407 1.00 98.50 174 ILE A C 1
ATOM 1359 O O . ILE A 1 174 ? -3.114 -7.217 -3.990 1.00 98.50 174 ILE A O 1
ATOM 1363 N N . LEU A 1 175 ? -2.696 -5.211 -3.060 1.00 98.31 175 LEU A N 1
ATOM 1364 C CA . LEU A 1 175 ? -3.915 -4.538 -3.502 1.00 98.31 175 LEU A CA 1
ATOM 1365 C C . LEU A 1 175 ? -3.568 -3.570 -4.632 1.00 98.31 175 LEU A C 1
ATOM 1367 O O . LEU A 1 175 ? -2.855 -2.585 -4.426 1.00 98.31 175 LEU A O 1
ATOM 1371 N N . PHE A 1 176 ? -4.084 -3.865 -5.823 1.00 97.25 176 PHE A N 1
ATOM 1372 C CA . PHE A 1 176 ? -3.813 -3.116 -7.045 1.00 97.25 176 PHE A CA 1
ATOM 1373 C C . PHE A 1 176 ? -4.902 -2.088 -7.345 1.00 97.25 176 PHE A C 1
ATOM 1375 O O . PHE A 1 176 ? -6.088 -2.408 -7.299 1.00 97.25 176 PHE A O 1
ATOM 1382 N N . HIS A 1 177 ? -4.488 -0.889 -7.755 1.00 96.75 177 HIS A N 1
ATOM 1383 C CA . HIS A 1 177 ? -5.344 0.051 -8.481 1.00 96.75 177 HIS A CA 1
ATOM 1384 C C . HIS A 1 177 ? -4.968 0.033 -9.957 1.00 96.75 177 HIS A C 1
ATOM 1386 O O . HIS A 1 177 ? -3.803 0.255 -10.278 1.00 96.75 177 HIS A O 1
ATOM 1392 N N . LEU A 1 178 ? -5.930 -0.206 -10.846 1.00 95.69 178 LEU A N 1
ATOM 1393 C CA . LEU A 1 178 ? -5.720 -0.162 -12.294 1.00 95.69 178 LEU A CA 1
ATOM 1394 C C . LEU A 1 178 ? -6.607 0.934 -12.888 1.00 95.69 178 LEU A C 1
ATOM 1396 O O . LEU A 1 178 ? -7.826 0.911 -12.716 1.00 95.69 178 LEU A O 1
ATOM 1400 N N . ASP A 1 179 ? -5.998 1.880 -13.594 1.00 95.00 179 ASP A N 1
ATOM 1401 C CA . ASP A 1 179 ? -6.687 2.850 -14.448 1.00 95.00 179 ASP A CA 1
ATOM 1402 C C . ASP A 1 179 ? -5.844 3.157 -15.704 1.00 95.00 179 ASP A C 1
ATOM 1404 O O . ASP A 1 179 ? -4.881 2.456 -16.007 1.00 95.00 179 ASP A O 1
ATOM 1408 N N . ASP A 1 180 ? -6.213 4.177 -16.475 1.00 93.75 180 ASP A N 1
ATOM 1409 C CA . ASP A 1 180 ? -5.506 4.592 -17.693 1.00 93.75 180 ASP A CA 1
ATOM 1410 C C . ASP A 1 180 ? -4.181 5.340 -17.434 1.00 93.75 180 ASP A C 1
ATOM 1412 O O . ASP A 1 180 ? -3.469 5.687 -18.378 1.00 93.75 180 ASP A O 1
ATOM 1416 N N . ILE A 1 181 ? -3.828 5.568 -16.166 1.00 94.94 181 ILE A N 1
ATOM 1417 C CA . ILE A 1 181 ? -2.627 6.282 -15.719 1.00 94.94 181 ILE A CA 1
ATOM 1418 C C . ILE A 1 181 ? -1.738 5.384 -14.846 1.00 94.94 181 ILE A C 1
ATOM 1420 O O . ILE A 1 181 ? -0.514 5.454 -14.955 1.00 94.94 181 ILE A O 1
ATOM 1424 N N . ARG A 1 182 ? -2.314 4.563 -13.958 1.00 96.56 182 ARG A N 1
ATOM 1425 C CA . ARG A 1 182 ? -1.608 3.763 -12.953 1.00 96.56 182 ARG A CA 1
ATOM 1426 C C . ARG A 1 182 ? -1.883 2.284 -13.113 1.00 96.56 182 ARG A C 1
ATOM 1428 O O . ARG A 1 182 ? -3.034 1.862 -13.158 1.00 96.56 182 ARG A O 1
ATOM 1435 N N . ASN A 1 183 ? -0.797 1.517 -13.138 1.00 97.12 183 ASN A N 1
ATOM 1436 C CA . ASN A 1 183 ? -0.787 0.114 -13.533 1.00 97.12 183 ASN A CA 1
ATOM 1437 C C . ASN A 1 183 ? -1.659 -0.131 -14.775 1.00 97.12 183 ASN A C 1
ATOM 1439 O O . ASN A 1 183 ? -2.503 -1.030 -14.739 1.00 97.12 183 ASN A O 1
ATOM 1443 N N . PRO A 1 184 ? -1.517 0.684 -15.846 1.00 97.00 184 PRO A N 1
ATOM 1444 C CA . PRO A 1 184 ? -2.388 0.555 -16.992 1.00 97.00 184 PRO A CA 1
ATOM 1445 C C . PRO A 1 184 ? -2.252 -0.825 -17.622 1.00 97.00 184 PRO A C 1
ATOM 1447 O O . PRO A 1 184 ? -1.190 -1.458 -17.602 1.00 97.00 184 PRO A O 1
ATOM 1450 N N . ASP A 1 185 ? -3.355 -1.247 -18.220 1.00 96.19 185 ASP A N 1
ATOM 1451 C CA . ASP A 1 185 ? -3.443 -2.379 -19.124 1.00 96.19 185 ASP A CA 1
ATOM 1452 C C . ASP A 1 185 ? -4.410 -2.023 -20.266 1.00 96.19 185 ASP A C 1
ATOM 1454 O O . ASP A 1 185 ? -4.998 -0.941 -20.319 1.00 96.19 185 ASP A O 1
ATOM 1458 N N . THR A 1 186 ? -4.556 -2.924 -21.224 1.00 93.81 186 THR A N 1
ATOM 1459 C CA . THR A 1 186 ? -5.472 -2.824 -22.355 1.00 93.81 186 THR A CA 1
ATOM 1460 C C . THR A 1 186 ? -6.748 -3.633 -22.102 1.00 93.81 186 THR A C 1
ATOM 1462 O O . THR A 1 186 ? -6.719 -4.587 -21.320 1.00 93.81 186 THR A O 1
ATOM 1465 N N . PRO A 1 187 ? -7.875 -3.311 -22.772 1.00 92.81 187 PRO A N 1
ATOM 1466 C CA . PRO A 1 187 ? -9.096 -4.110 -22.684 1.00 92.81 187 PRO A CA 1
ATOM 1467 C C . PRO A 1 187 ? -8.823 -5.606 -22.890 1.00 92.81 187 PRO A C 1
ATOM 1469 O O . PRO A 1 187 ? -8.140 -5.990 -23.838 1.00 92.81 187 PRO A O 1
ATOM 1472 N N . GLY A 1 188 ? -9.355 -6.436 -21.991 1.00 94.00 188 GLY A N 1
ATOM 1473 C CA . GLY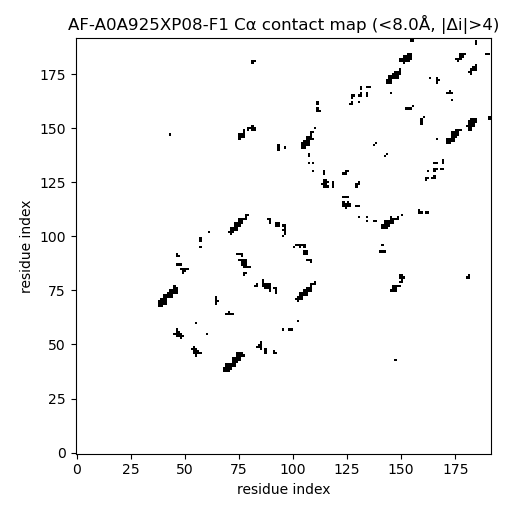 A 1 188 ? -9.049 -7.870 -21.921 1.00 94.00 188 GLY A CA 1
ATOM 1474 C C . GLY A 1 188 ? -7.974 -8.245 -20.897 1.00 94.00 188 GLY A C 1
ATOM 1475 O O . GLY A 1 188 ? -7.780 -9.433 -20.677 1.00 94.00 188 GLY A O 1
ATOM 1476 N N . LEU A 1 189 ? -7.334 -7.257 -20.259 1.00 94.50 189 LEU A N 1
ATOM 1477 C CA . LEU A 1 189 ? -6.337 -7.417 -19.194 1.00 94.50 189 LEU A CA 1
ATOM 1478 C C . LEU A 1 189 ? -5.196 -8.413 -19.513 1.00 94.50 189 LEU A C 1
ATOM 1480 O O . LEU A 1 189 ? -4.918 -9.291 -18.702 1.00 94.50 189 LEU A O 1
ATOM 1484 N N . PRO A 1 190 ? -4.548 -8.345 -20.695 1.00 96.75 190 PRO A N 1
ATOM 1485 C CA . PRO A 1 190 ? -3.541 -9.332 -21.092 1.00 96.75 190 PRO A CA 1
ATOM 1486 C C . PRO A 1 190 ? -2.233 -9.286 -20.283 1.00 96.75 190 PRO A C 1
ATOM 1488 O O . PRO A 1 190 ? -1.379 -10.140 -20.514 1.00 96.75 190 PRO A O 1
ATOM 1491 N N . ARG A 1 191 ? -2.030 -8.288 -19.413 1.00 94.88 191 ARG A N 1
ATOM 1492 C CA . ARG A 1 191 ? -0.817 -8.151 -18.589 1.00 94.88 191 ARG A CA 1
ATOM 1493 C C . ARG A 1 191 ? -0.987 -8.708 -17.175 1.00 94.88 191 ARG A C 1
ATOM 1495 O O . ARG A 1 191 ? 0.017 -8.831 -16.478 1.00 94.88 191 ARG A O 1
ATOM 1502 N N . VAL A 1 192 ? -2.222 -8.998 -16.758 1.00 91.25 192 VAL A N 1
ATOM 1503 C CA . VAL A 1 192 ? -2.577 -9.573 -15.445 1.00 91.25 192 VAL A CA 1
ATOM 1504 C C . VAL A 1 192 ? -2.506 -11.095 -15.495 1.00 91.25 192 VAL A C 1
ATOM 1506 O O . VAL A 1 192 ? -1.957 -11.676 -14.534 1.00 91.25 192 VAL A O 1
#

Mean predicted aligned error: 11.22 Å

Nearest PDB structures (foldseek):
  4w8l-assembly3_C  TM=4.064E-01  e=4.371E-02  Paenibacillus barcinonensis
  6erg-assembly1_B  TM=3.395E-01  e=2.723E+00  Homo sapiens
  6erg-assembly2_E  TM=3.396E-01  e=2.905E+00  H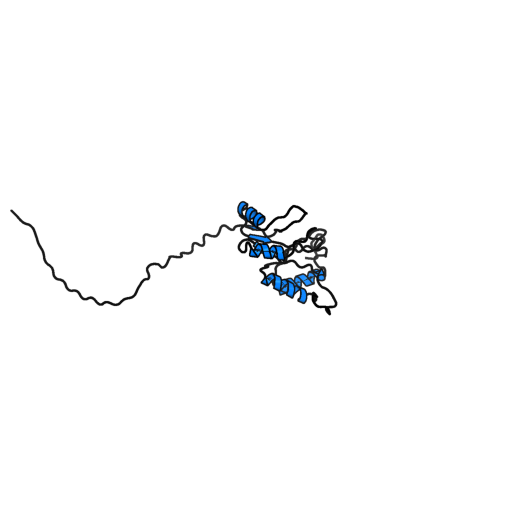omo sapiens
  7lsy-assembly1_B  TM=3.347E-01  e=2.905E+00  Homo sapiens
  7bnb-assembly1_A  TM=2.349E-01  e=3.760E+00  Homo sapiens

pLDDT: mean 84.93, std 21.21, range [35.25, 98.88]

Sequence (192 aa):
MSARSHRRQFLFASAASGVAWAMRDAPLFSRERIARKIRYIDIHTHLGAFYFGRELTAELLVRFMDQHDVEKACVLPLISPESAPITQPVTTAIAAYKEFPERIIPFASLDPRAVTEPGKRTGHVGGVNGMIDILKRYQDAGCRGLGEHKTGLWFDAPQQMALYEACDAVGLPILFHLDDIRNPDTPGLPRV

Foldseek 3Di:
DDDDDDDDDDDDDDDDDDDDDDPPDPPPPPDPPVVPPDFAEAADDEAQDLDPPDGDALVNVVVVCVVRRHFAYEYFWQAEVQRGVDGRALVRLLVSCVVPVRHYAGAHEDDLVQADPDPPDPPHQPFLVSLLVVRVVSVVSRHAAYDPQWYQDALQPPSNVSNVVSCVVNVHHYNYDEDCGTNDDDPVRPRD

Secondary structure (DSSP, 8-state):
---------------------------------------EEEEEE--EESSTT-EEPHHHHHHHHHHTTEEEEEE--B-STTT-SS-B-HHHHHHHHHHSTTTEEEPB---GGG--SS--STT---HHHHHHHHHHHHHHTT--SEEEE--SS-TT-HHHHHHHHHHHHHT--EEE--SSSSS---TT-TT-

=== Feature glossary ===
Key to the feature types in this record:

pLDDT. pLDDT is the predicted lDDT-Cα score: AlphaFold's confidence that the local environment of each residue (all inter-atomic distances within 15 Å) is correctly placed. It is a per-residue number between 0 and 100, with higher meaning more reliable.

Radius of gyration, Cα contacts, bounding box. The geometric summary reports three shape descriptors. Rg (radius of gyration) measures how spread out the Cα atoms are about their centre of mass; compact globular proteins have small Rg, elongated or unfolded ones large. Cα contacts (<8 Å, |i−j|>4) count long-range residue pairs in spatial proximity — high for tightly packed folds, near zero for rods or random coil. The bounding-box extents give the protein's footprint along x, y, z in Å.

Backbone torsions (φ/ψ). Backbone dihedral angles. Every residue except chain termini has a φ (preceding-C → N → Cα → C) and a ψ (N → Cα → C → next-N). They are reported in degrees following the IUPAC sign convention. Secondary structure is essentially a statement about which (φ, ψ) basin each residue occupies.

Contact-map, Ramachandran, and PAE plots. Plot images: a contact map (which residues are close in 3D, as an N×N binary image), a Ramachandran scatter (backbone torsion angles, revealing secondary-structure composition at a glance), and — for AlphaFold structures — a PAE heatmap (pairwise prediction confidence).

Predicted aligned error. Predicted Aligned Error (PAE) is an AlphaFold confidence matrix: entry (i, j) is the expected error in the position of residue j, in ångströms, when the prediction is superimposed on the true structure at residue i. Low PAE within a block of residues means that block is internally rigid and well-predicted; high PAE between two blocks means their relative placement is uncertain even if each block individually is confident.

Secondary structure (3-state, P-SEA). Three-state secondary structure (P-SEA) collapses the eight DSSP classes into helix (a), strand (b), and coil (c). P-SEA assigns these from Cα geometry alone — distances and angles — without requiring backbone oxygens, so it works on any Cα trace.

Solvent-accessible surface area. Solvent-accessible surface area (SASA) is the area in Å² traced out by the centre of a 1.4 Å probe sphere (a water molecule) rolled over the protein's van der Waals surface (Shrake–Rupley / Lee–Richards construction). Buried residues have near-zero SASA; fully exposed residues can exceed 200 Å². The total SASA scales roughly with the number of surface residues.

Foldseek 3Di. The Foldseek 3Di string encodes local tertiary geometry as a 20-letter alphabet — one character per residue — derived from the relative positions of nearby Cα atoms. Unlike the amino-acid sequence, 3Di is a direct function of the 3D structure, so two proteins with the same fold have similar 3Di strings even at low sequence identity.

B-factor. For experimental (PDB) structures, the B-factor (temperature factor) quantifies the positional spread of each atom in the crystal — a combination of thermal vibration and static disorder — in units of Å². High B-factors mark flexible loops or poorly resolved regions; low B-factors mark the rigid, well-ordered core.

mmCIF coordinates. The mmCIF block holds the 3D Cartesian coordinates of each backbone atom (N, Cα, C, O) in ångströms. mmCIF is the PDB's canonical archive format — a tagged-loop text representation of the atomic model.

InterPro / GO / CATH / organism. Functional annotations link the protein to curated databases. InterPro entries identify conserved domains and families by matching the sequence against member-database signatures (Pfam, PROSITE, CDD, …). Gene Ontology (GO) terms describe molecular function, biological process, and cellular component in a controlled vocabulary. CATH places the structure in a hierarchical fold classification (Class/Architecture/Topology/Homologous-superfamily). The organism is the source species.

Rendered structure images. Structure images are PyMOL renders from six orthogonal camera directions. Cartoon representation draws helices as coils and strands as arrows; sticks shows the backbone as bonds; surface shows the solvent-excluded envelope. Rainbow coloring maps sequence position to hue (blue→red, N→C); chain coloring assigns a distinct color per polypeptide.

Sequence. This is the polypeptide sequence — one letter per residue, N-terminus first. Length ranges from a few dozen residues for small domains to over a thousand for large multi-domain proteins.

Secondary structure (8-state, DSSP). The SS8 string is DSSP's per-residue secondary-structure call. α-helix (H) means an i→i+4 H-bond ladder; β-strand (E) means the residue participates in a β-sheet; 3₁₀ (G) and π (I) are tighter and wider helices; T/S are turns/bends; '-' is loop.

Nearest PDB structures. Structural nearest neighbors (via Foldseek easy-search vs the PDB). Reported per hit: target PDB id, E-value, and alignment TM-score. A TM-score above ~0.5 is the conventional threshold for 'same fold'.